Protein AF-A0A940EYU0-F1 (afdb_monomer_lite)

Structure (mmCIF, N/CA/C/O backbone):
data_AF-A0A940EYU0-F1
#
_entry.id   AF-A0A940EYU0-F1
#
loop_
_atom_site.group_PDB
_atom_site.id
_atom_site.type_symbol
_atom_site.label_atom_id
_atom_site.label_alt_id
_atom_site.label_comp_id
_atom_site.label_asym_id
_atom_site.label_entity_id
_atom_site.label_seq_id
_atom_site.pdbx_PDB_ins_code
_atom_site.Cartn_x
_atom_site.Cartn_y
_atom_site.Cartn_z
_atom_site.occupancy
_atom_site.B_iso_or_equiv
_atom_site.auth_seq_id
_atom_site.auth_comp_id
_atom_site.auth_asym_id
_atom_site.auth_atom_id
_atom_site.pdbx_PDB_model_num
ATOM 1 N N . MET A 1 1 ? 25.881 -36.191 -59.762 1.00 62.03 1 MET A N 1
ATOM 2 C CA . MET A 1 1 ? 26.331 -35.025 -58.973 1.00 62.03 1 MET A CA 1
ATOM 3 C C . MET A 1 1 ? 27.299 -35.528 -57.926 1.00 62.03 1 MET A C 1
ATOM 5 O O . MET A 1 1 ? 27.011 -36.555 -57.326 1.00 62.03 1 MET A O 1
ATOM 9 N N . ASP A 1 2 ? 28.445 -34.868 -57.777 1.00 82.88 2 ASP A N 1
ATOM 10 C CA . ASP A 1 2 ? 29.462 -35.251 -56.795 1.00 82.88 2 ASP A CA 1
ATOM 11 C C . ASP A 1 2 ? 28.900 -35.062 -55.371 1.00 82.88 2 ASP A C 1
ATOM 13 O O . ASP A 1 2 ? 28.410 -33.966 -55.067 1.00 82.88 2 ASP A O 1
ATOM 17 N N . PRO A 1 3 ? 28.926 -36.091 -54.502 1.00 82.75 3 PRO A N 1
ATOM 18 C CA . PRO A 1 3 ? 28.442 -35.976 -53.127 1.00 82.75 3 PRO A CA 1
ATOM 19 C C . PRO A 1 3 ? 29.124 -34.840 -52.349 1.00 82.75 3 PRO A C 1
ATOM 21 O O . PRO A 1 3 ? 28.489 -34.241 -51.478 1.00 82.75 3 PRO A O 1
ATOM 24 N N . ALA A 1 4 ? 30.367 -34.481 -52.692 1.00 79.56 4 ALA A N 1
ATOM 25 C CA . ALA A 1 4 ? 31.068 -33.351 -52.087 1.00 79.56 4 ALA A CA 1
ATOM 26 C C . ALA A 1 4 ? 30.404 -32.005 -52.427 1.00 79.56 4 ALA A C 1
ATOM 28 O O . ALA A 1 4 ? 30.273 -31.135 -51.564 1.00 79.56 4 ALA A O 1
ATOM 29 N N . ILE A 1 5 ? 29.915 -31.850 -53.661 1.00 81.44 5 ILE A N 1
ATOM 30 C CA . ILE A 1 5 ? 29.219 -30.639 -54.115 1.00 81.44 5 ILE A CA 1
ATOM 31 C C . ILE A 1 5 ? 27.849 -30.540 -53.435 1.00 81.44 5 ILE A C 1
ATOM 33 O O . ILE A 1 5 ? 27.469 -29.470 -52.962 1.00 81.44 5 ILE A O 1
ATOM 37 N N . THR A 1 6 ? 27.121 -31.653 -53.315 1.00 83.12 6 THR A N 1
ATOM 38 C CA . THR A 1 6 ? 25.824 -31.673 -52.623 1.00 83.12 6 THR A CA 1
ATOM 39 C C . THR A 1 6 ? 25.965 -31.315 -51.140 1.00 83.12 6 THR A C 1
ATOM 41 O O . THR A 1 6 ? 25.176 -30.522 -50.629 1.00 83.12 6 THR A O 1
ATOM 44 N N . LEU A 1 7 ? 26.995 -31.827 -50.457 1.00 85.50 7 LEU A N 1
ATOM 45 C CA . LEU A 1 7 ? 27.251 -31.515 -49.049 1.00 85.50 7 LEU A CA 1
ATOM 46 C C . LEU A 1 7 ? 27.612 -30.035 -48.845 1.00 85.50 7 LEU A C 1
ATOM 48 O O . LEU A 1 7 ? 27.107 -29.401 -47.917 1.00 85.50 7 LEU A O 1
ATOM 52 N N . LEU A 1 8 ? 28.418 -29.464 -49.747 1.00 84.31 8 LEU A N 1
ATOM 53 C CA . LEU A 1 8 ? 28.769 -28.044 -49.723 1.00 84.31 8 LEU A CA 1
ATOM 54 C C . LEU A 1 8 ? 27.520 -27.160 -49.830 1.00 84.31 8 LEU A C 1
ATOM 56 O O . LEU A 1 8 ? 27.352 -26.240 -49.033 1.00 84.31 8 LEU A O 1
ATOM 60 N N . PHE A 1 9 ? 26.616 -27.468 -50.766 1.00 84.31 9 PHE A N 1
ATOM 61 C CA . PHE A 1 9 ? 25.371 -26.717 -50.934 1.00 84.31 9 PHE A CA 1
ATOM 62 C C . PHE A 1 9 ? 24.469 -26.799 -49.699 1.00 84.31 9 PHE A C 1
ATOM 64 O O . PHE A 1 9 ? 23.929 -25.779 -49.281 1.00 84.31 9 PHE A O 1
ATOM 71 N N . VAL A 1 10 ? 24.342 -27.974 -49.073 1.00 86.19 10 VAL A N 1
ATOM 72 C CA . VAL A 1 10 ? 23.532 -28.139 -47.854 1.00 86.19 10 VAL A CA 1
ATOM 73 C C . VAL A 1 10 ? 24.096 -27.313 -46.695 1.00 86.19 10 VAL A C 1
ATOM 75 O O . VAL A 1 10 ? 23.340 -26.621 -46.013 1.00 86.19 10 VAL A O 1
ATOM 78 N N . VAL A 1 11 ? 25.416 -27.326 -46.493 1.00 84.88 11 VAL A N 1
ATOM 79 C CA . VAL A 1 11 ? 26.067 -26.535 -45.435 1.00 84.88 11 VAL A CA 1
ATOM 80 C C . VAL A 1 11 ? 25.927 -25.036 -45.708 1.00 84.88 11 VAL A C 1
ATOM 82 O O . VAL A 1 11 ? 25.568 -24.279 -44.803 1.00 84.88 11 VAL A O 1
ATOM 85 N N . LEU A 1 12 ? 26.126 -24.610 -46.959 1.00 85.31 12 LEU A N 1
ATOM 86 C CA . LEU A 1 12 ? 26.011 -23.208 -47.366 1.00 85.31 12 LEU A CA 1
ATOM 87 C C . LEU A 1 12 ? 24.588 -22.658 -47.172 1.00 85.31 12 LEU A C 1
ATOM 89 O O . LEU A 1 12 ? 24.429 -21.475 -46.886 1.00 85.31 12 LEU A O 1
ATOM 93 N N . LEU A 1 13 ? 23.562 -23.507 -47.291 1.00 84.12 13 LEU A N 1
ATOM 94 C CA . LEU A 1 13 ? 22.155 -23.134 -47.100 1.00 84.12 13 LEU A CA 1
ATOM 95 C C . LEU A 1 13 ? 21.715 -23.220 -45.627 1.00 84.12 13 LEU A C 1
ATOM 97 O O . LEU A 1 13 ? 20.888 -22.427 -45.176 1.00 84.12 13 LEU A O 1
ATOM 101 N N . ALA A 1 14 ? 22.299 -24.135 -44.849 1.00 81.00 14 ALA A N 1
ATOM 102 C CA . ALA A 1 14 ? 21.990 -24.305 -43.430 1.00 81.00 14 ALA A CA 1
ATOM 103 C C . ALA A 1 14 ? 22.539 -23.164 -42.557 1.00 81.00 14 ALA A C 1
ATOM 105 O O . ALA A 1 14 ? 21.856 -22.704 -41.640 1.00 81.00 14 ALA A O 1
ATOM 106 N N . ILE A 1 15 ? 23.747 -22.670 -42.848 1.00 83.31 15 ILE A N 1
ATOM 107 C CA . ILE A 1 15 ? 24.387 -21.579 -42.093 1.00 83.31 15 ILE A CA 1
ATOM 108 C C . ILE A 1 15 ? 23.519 -20.303 -42.036 1.00 83.31 15 ILE A C 1
ATOM 110 O O . ILE A 1 15 ? 23.237 -19.839 -40.926 1.00 83.31 15 ILE A O 1
ATOM 114 N N . PRO A 1 16 ? 23.035 -19.730 -43.158 1.00 78.31 16 PRO A N 1
ATOM 115 C CA . PRO A 1 16 ? 22.199 -18.534 -43.116 1.00 78.31 16 PRO A CA 1
ATOM 116 C C . PRO A 1 16 ? 20.856 -18.792 -42.425 1.00 78.31 16 PRO A C 1
ATOM 118 O O . PRO A 1 16 ? 20.394 -17.934 -41.676 1.00 78.31 16 PRO A O 1
ATOM 121 N N . ALA A 1 17 ? 20.263 -19.982 -42.577 1.00 78.56 17 ALA A N 1
ATOM 122 C CA . ALA A 1 17 ? 19.036 -20.340 -41.866 1.00 78.56 17 ALA A CA 1
ATOM 123 C C . ALA A 1 17 ? 19.239 -20.346 -40.338 1.00 78.56 17 ALA A C 1
ATOM 125 O O . ALA A 1 17 ? 18.422 -19.796 -39.597 1.00 78.56 17 ALA A O 1
ATOM 126 N N . VAL A 1 18 ? 20.361 -20.889 -39.855 1.00 81.00 18 VAL A N 1
ATOM 127 C CA . VAL A 1 18 ? 20.726 -20.868 -38.430 1.00 81.00 18 VAL A CA 1
ATOM 128 C C . VAL A 1 18 ? 20.970 -19.439 -37.939 1.00 81.00 18 VAL A C 1
ATOM 130 O O . VAL A 1 18 ? 20.474 -19.078 -36.870 1.00 81.00 18 VAL A O 1
ATOM 133 N N . ILE A 1 19 ? 21.663 -18.601 -38.716 1.00 79.56 19 ILE A N 1
ATOM 134 C CA . ILE A 1 19 ? 21.897 -17.187 -38.376 1.00 79.56 19 ILE A CA 1
ATOM 135 C C . ILE A 1 19 ? 20.571 -16.423 -38.273 1.00 79.56 19 ILE A C 1
ATOM 137 O O . ILE A 1 19 ? 20.380 -15.681 -37.311 1.00 79.56 19 ILE A O 1
ATOM 141 N N . VAL A 1 20 ? 19.629 -16.638 -39.197 1.00 76.12 20 VAL A N 1
ATOM 142 C CA . VAL A 1 20 ? 18.298 -16.009 -39.160 1.00 76.12 20 VAL A CA 1
ATOM 143 C C . VAL A 1 20 ? 17.505 -16.475 -37.938 1.00 76.12 20 VAL A C 1
ATOM 145 O O . VAL A 1 20 ? 16.963 -15.646 -37.210 1.00 76.12 20 VAL A O 1
ATOM 148 N N . VAL A 1 21 ? 17.480 -17.776 -37.637 1.00 72.25 21 VAL A N 1
ATOM 149 C CA . VAL A 1 21 ? 16.770 -18.310 -36.459 1.00 72.25 21 VAL A CA 1
ATOM 150 C C . VAL A 1 21 ? 17.374 -17.785 -35.152 1.00 72.25 21 VAL A C 1
ATOM 152 O O . VAL A 1 21 ? 16.637 -17.404 -34.236 1.00 72.25 21 VAL A O 1
ATOM 155 N N . LEU A 1 22 ? 18.705 -17.727 -35.049 1.00 67.31 22 LEU A N 1
ATOM 156 C CA . LEU A 1 22 ? 19.401 -17.165 -33.889 1.00 67.31 22 LEU A CA 1
ATOM 157 C C . LEU A 1 22 ? 19.198 -15.648 -33.784 1.00 67.31 22 LEU A C 1
ATOM 159 O O . LEU A 1 22 ? 18.974 -15.147 -32.682 1.00 67.31 22 LEU A O 1
ATOM 163 N N . GLY A 1 23 ? 19.208 -14.935 -34.911 1.00 59.91 23 GLY A N 1
ATOM 164 C CA . GLY A 1 23 ? 18.934 -13.503 -35.009 1.00 59.91 23 GLY A CA 1
ATOM 165 C C . GLY A 1 23 ? 17.524 -13.160 -34.541 1.00 59.91 23 GLY A C 1
ATOM 166 O O . GLY A 1 23 ? 17.370 -12.378 -33.610 1.00 59.91 23 GLY A O 1
ATOM 167 N N . VAL A 1 24 ? 16.500 -13.841 -35.063 1.00 59.34 24 VAL A N 1
ATOM 168 C CA . VAL A 1 24 ? 15.092 -13.659 -34.662 1.00 59.34 24 VAL A CA 1
ATOM 169 C C . VAL A 1 24 ? 14.874 -14.020 -33.188 1.00 59.34 24 VAL A C 1
ATOM 171 O O . VAL A 1 24 ? 14.141 -13.329 -32.475 1.00 59.34 24 VAL A O 1
ATOM 174 N N . ARG A 1 25 ? 15.540 -15.065 -32.676 1.00 54.59 25 ARG A N 1
ATOM 175 C CA . ARG A 1 25 ? 15.517 -15.389 -31.237 1.00 54.59 25 ARG A CA 1
ATOM 176 C C . ARG A 1 25 ? 16.186 -14.308 -30.384 1.00 54.59 25 ARG A C 1
ATOM 178 O O . ARG A 1 25 ? 15.739 -14.077 -29.260 1.00 54.59 25 ARG A O 1
ATOM 185 N N . ARG A 1 26 ? 17.237 -13.655 -30.884 1.00 47.28 26 ARG A N 1
ATOM 186 C CA . ARG A 1 26 ? 17.950 -12.572 -30.189 1.00 47.28 26 ARG A CA 1
ATOM 187 C C . ARG A 1 26 ? 17.174 -11.253 -30.240 1.00 47.28 26 ARG A C 1
ATOM 189 O O . ARG A 1 26 ? 17.119 -10.571 -29.222 1.00 47.28 26 ARG A O 1
ATOM 196 N N . GLU A 1 27 ? 16.501 -10.960 -31.349 1.00 45.81 27 GLU A N 1
ATOM 197 C CA . GLU A 1 27 ? 15.598 -9.813 -31.537 1.00 45.81 27 GLU A CA 1
ATOM 198 C C . GLU A 1 27 ? 14.395 -9.899 -30.585 1.00 45.81 27 GLU A C 1
ATOM 200 O O . GLU A 1 27 ? 14.120 -8.971 -29.824 1.00 45.81 27 GLU A O 1
ATOM 205 N N . ARG A 1 28 ? 13.757 -11.079 -30.494 1.00 50.44 28 ARG A N 1
ATOM 206 C CA . ARG A 1 28 ? 12.691 -11.345 -29.507 1.00 50.44 28 ARG A CA 1
ATOM 207 C C . ARG A 1 28 ? 13.162 -11.205 -28.056 1.00 50.44 28 ARG A C 1
ATOM 209 O O . ARG A 1 28 ? 12.350 -10.929 -27.181 1.00 50.44 28 ARG A O 1
ATOM 216 N N . ARG A 1 29 ? 14.460 -11.386 -27.778 1.00 50.78 29 ARG A N 1
ATOM 217 C CA . ARG A 1 29 ? 15.057 -11.121 -26.454 1.00 50.78 29 ARG A CA 1
ATOM 218 C C . ARG A 1 29 ? 15.442 -9.651 -26.244 1.00 50.78 29 ARG A C 1
ATOM 220 O O . ARG A 1 29 ? 15.685 -9.285 -25.099 1.00 50.78 29 ARG A O 1
ATOM 227 N N . ARG A 1 30 ? 15.528 -8.834 -27.301 1.00 44.72 30 ARG A N 1
ATOM 228 C CA . ARG A 1 30 ? 15.937 -7.418 -27.255 1.00 44.72 30 ARG A CA 1
ATOM 229 C C . ARG A 1 30 ? 14.771 -6.434 -27.167 1.00 44.72 30 ARG A C 1
ATOM 231 O O . ARG A 1 30 ? 14.983 -5.336 -26.669 1.00 44.72 30 ARG A O 1
ATOM 238 N N . SER A 1 31 ? 13.546 -6.832 -27.516 1.00 46.84 31 SER A N 1
ATOM 239 C CA . SER A 1 31 ? 12.322 -6.075 -27.190 1.00 46.84 31 SER A CA 1
ATOM 240 C C . SER A 1 31 ? 11.957 -6.219 -25.697 1.00 46.84 31 SER A C 1
ATOM 242 O O . SER A 1 31 ? 10.913 -6.739 -25.321 1.00 46.84 31 SER A O 1
ATOM 244 N N . ARG A 1 32 ? 12.890 -5.830 -24.820 1.00 55.88 32 ARG A N 1
ATOM 245 C CA . ARG A 1 32 ? 12.750 -5.776 -23.353 1.00 55.88 32 ARG A CA 1
ATOM 246 C C . ARG A 1 32 ? 12.768 -4.327 -22.868 1.00 55.88 32 ARG A C 1
ATOM 248 O O . ARG A 1 32 ? 13.302 -4.041 -21.800 1.00 55.88 32 ARG A O 1
ATOM 255 N N . ALA A 1 33 ? 12.252 -3.400 -23.670 1.00 60.97 33 ALA A N 1
ATOM 256 C CA . ALA A 1 33 ? 11.921 -2.098 -23.117 1.00 60.97 33 ALA A CA 1
ATOM 257 C C . ALA A 1 33 ? 10.852 -2.327 -22.031 1.00 60.97 33 ALA A C 1
ATOM 259 O O . ALA A 1 33 ? 9.925 -3.113 -22.273 1.00 60.97 33 ALA A O 1
ATOM 260 N N . PRO A 1 34 ? 10.998 -1.729 -20.836 1.00 68.25 34 PRO A N 1
ATOM 261 C CA . PRO A 1 34 ? 9.942 -1.735 -19.837 1.00 68.25 34 PRO A CA 1
ATOM 262 C C . PRO A 1 34 ? 8.644 -1.262 -20.488 1.00 68.25 34 PRO A C 1
ATOM 264 O O . PRO A 1 34 ? 8.601 -0.187 -21.078 1.00 68.25 34 PRO A O 1
ATOM 267 N N . GLY A 1 35 ? 7.601 -2.084 -20.428 1.00 75.50 35 GLY A N 1
ATOM 268 C CA . GLY A 1 35 ? 6.275 -1.732 -20.933 1.00 75.50 35 GLY A CA 1
ATOM 269 C C . GLY A 1 35 ? 5.461 -0.926 -19.924 1.00 75.50 35 GLY A C 1
ATOM 270 O O . GLY A 1 35 ? 4.240 -0.884 -20.048 1.00 75.50 35 GLY A O 1
ATOM 271 N N . TRP A 1 36 ? 6.114 -0.376 -18.895 1.00 82.06 36 TRP A N 1
ATOM 272 C CA . TRP A 1 36 ? 5.475 0.374 -17.827 1.00 82.06 36 TRP A CA 1
ATOM 273 C C . TRP A 1 36 ? 6.073 1.767 -17.672 1.00 82.06 36 TRP A C 1
ATOM 275 O O . TRP A 1 36 ? 7.280 1.964 -17.809 1.00 82.06 36 TRP A O 1
ATOM 285 N N . GLU A 1 37 ? 5.208 2.711 -17.324 1.00 85.94 37 GLU A N 1
ATOM 286 C CA . GLU A 1 37 ? 5.584 4.070 -16.944 1.00 85.94 37 GLU A CA 1
ATOM 287 C C . GLU A 1 37 ? 5.410 4.259 -15.437 1.00 85.94 37 GLU A C 1
ATOM 289 O O . GLU A 1 37 ? 4.542 3.638 -14.809 1.00 85.94 37 GLU A O 1
ATOM 294 N N . LEU A 1 38 ? 6.271 5.093 -14.856 1.00 88.69 38 LEU A N 1
ATOM 295 C CA . LEU A 1 38 ? 6.237 5.450 -13.444 1.00 88.69 38 LEU A CA 1
ATOM 296 C C . LEU A 1 38 ? 5.876 6.919 -13.302 1.00 88.69 38 LEU A C 1
ATOM 298 O O . LEU A 1 38 ? 6.483 7.777 -13.943 1.00 88.69 38 LEU A O 1
ATOM 302 N N . ARG A 1 39 ? 4.970 7.199 -12.371 1.00 89.44 39 ARG A N 1
ATOM 303 C CA . ARG A 1 39 ? 4.732 8.546 -11.865 1.00 89.44 39 ARG A CA 1
ATOM 304 C C . ARG A 1 39 ? 5.095 8.630 -10.396 1.00 89.44 39 ARG A C 1
ATOM 306 O O . ARG A 1 39 ? 4.819 7.711 -9.622 1.00 89.44 39 ARG A O 1
ATOM 313 N N . THR A 1 40 ? 5.649 9.765 -9.996 1.00 88.62 40 THR A N 1
ATOM 314 C CA . THR A 1 40 ? 5.730 10.107 -8.579 1.00 88.62 40 THR A CA 1
ATOM 315 C C . THR A 1 40 ? 4.355 10.561 -8.098 1.00 88.62 40 THR A C 1
ATOM 317 O O . THR A 1 40 ? 3.729 11.433 -8.703 1.00 88.62 40 THR A O 1
ATOM 320 N N . GLY A 1 41 ? 3.890 9.980 -7.000 1.00 88.25 41 GLY A N 1
ATOM 321 C CA . GLY A 1 41 ? 2.745 10.455 -6.239 1.00 88.25 41 GLY A CA 1
ATOM 322 C C . GLY A 1 41 ? 3.103 10.714 -4.781 1.00 88.25 41 GLY A C 1
ATOM 323 O O . GLY A 1 41 ? 4.236 10.501 -4.345 1.00 88.25 41 GLY A O 1
ATOM 324 N N . THR A 1 42 ? 2.089 11.131 -4.030 1.00 88.88 42 THR A N 1
ATOM 325 C CA . THR A 1 42 ? 2.141 11.229 -2.573 1.00 88.88 42 THR A CA 1
ATOM 326 C C . THR A 1 42 ? 1.051 10.340 -1.997 1.00 88.88 42 THR A C 1
ATOM 328 O O . THR A 1 42 ? -0.107 10.449 -2.400 1.00 88.88 42 THR A O 1
ATOM 331 N N . VAL A 1 43 ? 1.401 9.482 -1.047 1.00 88.44 43 VAL A N 1
ATOM 332 C CA . VAL A 1 43 ? 0.454 8.669 -0.270 1.00 88.44 43 VAL A CA 1
ATOM 333 C C . VAL A 1 43 ? 0.736 8.962 1.189 1.00 88.44 43 VAL A C 1
ATOM 335 O O . VAL A 1 43 ? 1.881 8.866 1.580 1.00 88.44 43 VAL A O 1
ATOM 338 N N . LEU A 1 44 ? -0.252 9.362 1.992 1.00 87.88 44 LEU A N 1
ATOM 339 C CA . LEU A 1 44 ? -0.052 9.658 3.426 1.00 87.88 44 LEU A CA 1
ATOM 340 C C . LEU A 1 44 ? 1.121 10.623 3.726 1.00 87.88 44 LEU A C 1
ATOM 342 O O . LEU A 1 44 ? 1.807 10.486 4.728 1.00 87.88 44 LEU A O 1
ATOM 346 N N . GLY A 1 45 ? 1.372 11.594 2.841 1.00 85.62 45 GLY A N 1
ATOM 347 C CA . GLY A 1 45 ? 2.452 12.580 3.005 1.00 85.62 45 GLY A CA 1
ATOM 348 C C . GLY A 1 45 ? 3.858 12.102 2.612 1.00 85.62 45 GLY A C 1
ATOM 349 O O . GLY A 1 45 ? 4.774 12.917 2.587 1.00 85.62 45 GLY A O 1
ATOM 350 N N . GLN A 1 46 ? 4.032 10.832 2.240 1.00 90.06 46 GLN A N 1
ATOM 351 C CA . GLN A 1 46 ? 5.304 10.267 1.770 1.00 90.06 46 GLN A CA 1
ATOM 352 C C . GLN A 1 46 ? 5.339 10.166 0.236 1.00 90.06 46 GLN A C 1
ATOM 354 O O . GLN A 1 46 ? 4.293 9.970 -0.401 1.00 90.06 46 GLN A O 1
ATOM 359 N N . PRO A 1 47 ? 6.529 10.281 -0.380 1.00 92.19 47 PRO A N 1
ATOM 360 C CA . PRO A 1 47 ? 6.686 10.059 -1.807 1.00 92.19 47 PRO A CA 1
ATOM 361 C C . PRO A 1 47 ? 6.513 8.568 -2.119 1.00 92.19 47 PRO A C 1
ATOM 363 O O . PRO A 1 47 ? 6.975 7.700 -1.381 1.00 92.19 47 PRO A O 1
ATOM 366 N N . VAL A 1 48 ? 5.867 8.262 -3.239 1.00 93.25 48 VAL A N 1
ATOM 367 C CA . VAL A 1 48 ? 5.695 6.891 -3.740 1.00 93.25 48 VAL A CA 1
ATOM 368 C C . VAL A 1 48 ? 5.855 6.894 -5.257 1.00 93.25 48 VAL A C 1
ATOM 370 O O . VAL A 1 48 ? 5.388 7.820 -5.926 1.00 93.25 48 VAL A O 1
ATOM 373 N N . LEU A 1 49 ? 6.493 5.869 -5.825 1.00 93.62 49 LEU A N 1
ATOM 374 C CA . LEU A 1 49 ? 6.428 5.649 -7.274 1.00 93.62 49 LEU A CA 1
ATOM 375 C C . LEU A 1 49 ? 5.282 4.693 -7.580 1.00 93.62 49 LEU A C 1
ATOM 377 O O . LEU A 1 49 ? 5.200 3.597 -7.026 1.00 93.62 49 LEU A O 1
ATOM 381 N N . LEU A 1 50 ? 4.395 5.117 -8.470 1.00 91.56 50 LEU A N 1
ATOM 382 C CA . LEU A 1 50 ? 3.237 4.350 -8.897 1.00 91.56 50 LEU A CA 1
ATOM 383 C C . LEU A 1 50 ? 3.400 3.984 -10.363 1.00 91.56 50 LEU A C 1
ATOM 385 O O . LEU A 1 50 ? 3.761 4.828 -11.180 1.00 91.56 50 LEU A O 1
ATOM 389 N N . THR A 1 51 ? 3.073 2.746 -10.709 1.00 90.75 51 THR A N 1
ATOM 390 C CA . THR A 1 51 ? 2.939 2.377 -12.117 1.00 90.75 51 THR A CA 1
ATOM 391 C C . THR A 1 51 ? 1.640 2.934 -12.687 1.00 90.75 51 THR A C 1
ATOM 393 O O . THR A 1 51 ? 0.567 2.688 -12.120 1.00 90.75 51 THR A O 1
ATOM 396 N N . ASP A 1 52 ? 1.727 3.614 -13.827 1.00 79.69 52 ASP A N 1
ATOM 397 C CA . ASP A 1 52 ? 0.549 4.052 -14.591 1.00 79.69 52 ASP A CA 1
ATOM 398 C C . ASP A 1 52 ? -0.031 2.929 -15.450 1.00 79.69 52 ASP A C 1
ATOM 400 O O . ASP A 1 52 ? -1.233 2.870 -15.715 1.00 79.69 52 ASP A O 1
ATOM 404 N N . SER A 1 53 ? 0.815 1.977 -15.833 1.00 72.75 53 SER A N 1
ATOM 405 C CA . SER A 1 53 ? 0.404 0.815 -16.606 1.00 72.75 53 SER A CA 1
ATOM 406 C C . SER A 1 53 ? -0.327 -0.212 -15.744 1.00 72.75 53 SER A C 1
ATOM 408 O O . SER A 1 53 ? -0.007 -0.440 -14.576 1.00 72.75 53 SER A O 1
ATOM 410 N N . SER A 1 54 ? -1.314 -0.855 -16.362 1.00 75.44 54 SER A N 1
ATOM 411 C CA . SER A 1 54 ? -2.062 -1.965 -15.782 1.00 75.44 54 SER A CA 1
ATOM 412 C C . SER A 1 54 ? -1.353 -3.289 -16.060 1.00 75.44 54 SER A C 1
ATOM 414 O O . SER A 1 54 ? -1.105 -3.634 -17.214 1.00 75.44 54 SER A O 1
ATOM 416 N N . PHE A 1 55 ? -1.056 -4.044 -15.007 1.00 76.31 55 PHE A N 1
ATOM 417 C CA . PHE A 1 55 ? -0.488 -5.387 -15.086 1.00 76.31 55 PHE A CA 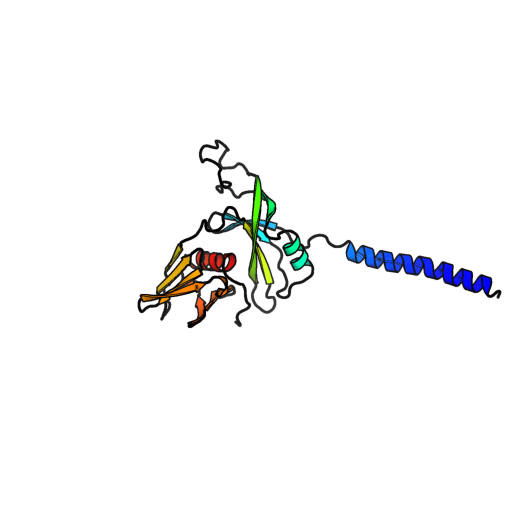1
ATOM 418 C C . PHE A 1 55 ? -1.603 -6.430 -15.027 1.00 76.31 55 PHE A C 1
ATOM 420 O O . PHE A 1 55 ? -2.613 -6.239 -14.348 1.00 76.31 55 PHE A O 1
ATOM 427 N N . ALA A 1 56 ? -1.422 -7.557 -15.713 1.00 71.06 56 ALA A N 1
ATOM 428 C CA . ALA A 1 56 ? -2.346 -8.677 -15.583 1.00 71.06 56 ALA A CA 1
ATOM 429 C C . ALA A 1 56 ? -2.309 -9.242 -14.151 1.00 71.06 56 ALA A C 1
ATOM 431 O O . ALA A 1 56 ? -1.261 -9.264 -13.510 1.00 71.06 56 ALA A O 1
ATOM 432 N N . ALA A 1 57 ? -3.430 -9.785 -13.668 1.00 66.00 57 ALA A N 1
ATOM 433 C CA . ALA A 1 57 ? -3.494 -10.401 -12.338 1.00 66.00 57 ALA A CA 1
ATOM 434 C C . ALA A 1 57 ? -2.487 -11.555 -12.131 1.00 66.00 57 ALA A C 1
ATOM 436 O O . ALA A 1 57 ? -2.061 -11.823 -11.006 1.00 66.00 57 ALA A O 1
ATOM 437 N N . ARG A 1 58 ? -2.105 -12.259 -13.208 1.00 72.06 58 ARG A N 1
ATOM 438 C CA . ARG A 1 58 ? -1.063 -13.296 -13.171 1.00 72.06 58 ARG A CA 1
ATOM 439 C C . ARG A 1 58 ? 0.300 -12.674 -13.497 1.00 72.06 58 ARG A C 1
ATOM 441 O O . ARG A 1 58 ? 0.425 -12.122 -14.590 1.00 72.06 58 ARG A O 1
ATOM 448 N N . PRO A 1 59 ? 1.318 -12.830 -12.626 1.00 74.38 59 PRO A N 1
ATOM 449 C CA . PRO A 1 59 ? 2.634 -12.240 -12.849 1.00 74.38 59 PRO A CA 1
ATOM 450 C C . PRO A 1 59 ? 3.250 -12.679 -14.180 1.00 74.38 59 PRO A C 1
ATOM 452 O O . PRO A 1 59 ? 3.415 -13.875 -14.439 1.00 74.38 59 PRO A O 1
ATOM 455 N N . GLY A 1 60 ? 3.600 -11.705 -15.015 1.00 82.94 60 GLY A N 1
ATOM 456 C CA . GLY A 1 60 ? 4.235 -11.912 -16.308 1.00 82.94 60 GLY A CA 1
ATOM 457 C C . GLY A 1 60 ? 5.745 -11.667 -16.296 1.00 82.94 60 GLY A C 1
ATOM 458 O O . GLY A 1 60 ? 6.417 -11.638 -15.264 1.00 82.94 60 GLY A O 1
ATOM 459 N N . ALA A 1 61 ? 6.317 -11.500 -17.490 1.00 83.00 61 ALA A N 1
ATOM 460 C CA . ALA A 1 61 ? 7.709 -11.069 -17.632 1.00 83.00 61 ALA A CA 1
ATOM 461 C C . ALA A 1 61 ? 7.915 -9.619 -17.156 1.00 83.00 61 ALA A C 1
ATOM 463 O O . ALA A 1 61 ? 8.926 -9.338 -16.524 1.00 83.00 61 ALA A O 1
ATOM 464 N N . GLN A 1 62 ? 6.942 -8.737 -17.412 1.00 84.38 62 GLN A N 1
ATOM 465 C CA . GLN A 1 62 ? 6.999 -7.324 -17.024 1.00 84.38 62 GLN A CA 1
ATOM 466 C C . GLN A 1 62 ? 6.993 -7.162 -15.495 1.00 84.38 62 GLN A C 1
ATOM 468 O O . GLN A 1 62 ? 7.837 -6.454 -14.960 1.00 84.38 62 GLN A O 1
ATOM 473 N N . ASP A 1 63 ? 6.139 -7.907 -14.780 1.00 87.50 63 ASP A N 1
ATOM 474 C CA . ASP A 1 63 ? 6.130 -7.938 -13.310 1.00 87.50 63 ASP A CA 1
ATOM 475 C C . ASP A 1 63 ? 7.489 -8.322 -12.728 1.00 87.50 63 ASP A C 1
ATOM 477 O O . ASP A 1 63 ? 7.965 -7.697 -11.786 1.00 87.50 63 ASP A O 1
ATOM 481 N N . ARG A 1 64 ? 8.129 -9.354 -13.292 1.00 88.38 64 ARG A N 1
ATOM 482 C CA . ARG A 1 64 ? 9.446 -9.805 -12.828 1.00 88.38 64 ARG A CA 1
ATOM 483 C C . ARG A 1 64 ? 10.511 -8.747 -13.054 1.00 88.38 64 ARG A C 1
ATOM 485 O O . ARG A 1 64 ? 11.275 -8.485 -12.139 1.00 88.38 64 ARG A O 1
ATOM 492 N N . MET A 1 65 ? 10.529 -8.118 -14.226 1.00 89.38 65 MET A N 1
ATOM 493 C CA . MET A 1 65 ? 11.494 -7.058 -14.504 1.00 89.38 65 MET A CA 1
ATOM 494 C C . MET A 1 65 ? 11.303 -5.856 -13.564 1.00 89.38 65 MET A C 1
ATOM 496 O O . MET A 1 65 ? 12.291 -5.327 -13.067 1.00 89.38 65 MET A O 1
ATOM 500 N N . LEU A 1 66 ? 10.057 -5.464 -13.263 1.00 91.19 66 LEU A N 1
ATOM 501 C CA . LEU A 1 66 ? 9.774 -4.400 -12.295 1.00 91.19 66 LEU A CA 1
ATOM 502 C C . LEU A 1 66 ? 10.255 -4.778 -10.890 1.00 91.19 66 LEU A C 1
ATOM 504 O O . LEU A 1 66 ? 10.938 -3.993 -10.240 1.00 91.19 66 LEU A O 1
ATOM 508 N N . LEU A 1 67 ? 9.936 -5.988 -10.427 1.00 92.19 67 LEU A N 1
ATOM 509 C CA . LEU A 1 67 ? 10.345 -6.465 -9.103 1.00 92.19 67 LEU A CA 1
ATOM 510 C C . LEU A 1 67 ? 11.865 -6.654 -8.984 1.00 92.19 67 LEU A C 1
ATOM 512 O O . LEU A 1 67 ? 12.417 -6.452 -7.907 1.00 92.19 67 LEU A O 1
ATOM 516 N N . GLU A 1 68 ? 12.547 -7.020 -10.070 1.00 91.81 68 GLU A N 1
ATOM 517 C CA . GLU A 1 68 ? 14.010 -7.084 -10.129 1.00 91.81 68 GLU A CA 1
ATOM 518 C C . GLU A 1 68 ? 14.634 -5.682 -10.083 1.00 91.81 68 GLU A C 1
ATOM 520 O O . GLU A 1 68 ? 15.606 -5.475 -9.356 1.00 91.81 68 GLU A O 1
ATOM 525 N N . GLN A 1 69 ? 14.064 -4.719 -10.818 1.00 92.00 69 GLN A N 1
ATOM 526 C CA . GLN A 1 69 ? 14.540 -3.335 -10.860 1.00 92.00 69 GLN A CA 1
ATOM 527 C C . GLN A 1 69 ? 14.333 -2.602 -9.529 1.00 92.00 69 GLN A C 1
ATOM 529 O O . GLN A 1 69 ? 15.208 -1.852 -9.112 1.00 92.00 69 GLN A O 1
ATOM 534 N N . PHE A 1 70 ? 13.200 -2.821 -8.859 1.00 94.44 70 PHE A N 1
ATOM 535 C CA . PHE A 1 70 ? 12.835 -2.162 -7.602 1.00 94.44 70 PHE A CA 1
ATOM 536 C C . PHE A 1 70 ? 12.868 -3.132 -6.420 1.00 94.44 70 PHE A C 1
ATOM 538 O O . PHE A 1 70 ? 12.027 -3.076 -5.529 1.00 94.44 70 PHE A O 1
ATOM 545 N N . ARG A 1 71 ? 13.825 -4.061 -6.391 1.00 95.00 71 ARG A N 1
ATOM 546 C CA . ARG A 1 71 ? 13.987 -4.940 -5.225 1.00 95.00 71 ARG A CA 1
ATOM 547 C C . ARG A 1 71 ? 14.277 -4.106 -3.962 1.00 95.00 71 ARG A C 1
ATOM 549 O O . ARG A 1 71 ? 15.003 -3.109 -4.070 1.00 95.00 71 ARG A O 1
ATOM 556 N N . PRO A 1 72 ? 13.778 -4.511 -2.779 1.00 96.00 72 PRO A N 1
ATOM 557 C CA . PRO A 1 72 ? 14.132 -3.857 -1.524 1.00 96.00 72 PRO A CA 1
ATOM 558 C C . PRO A 1 72 ? 15.650 -3.696 -1.360 1.00 96.00 72 PRO A C 1
ATOM 560 O O . PRO A 1 72 ? 16.413 -4.602 -1.705 1.00 96.00 72 PRO A O 1
ATOM 563 N N . GLY A 1 73 ? 16.080 -2.530 -0.878 1.00 94.88 73 GLY A N 1
ATOM 564 C CA . GLY A 1 73 ? 17.486 -2.132 -0.773 1.00 94.88 73 GLY A CA 1
ATOM 565 C C . GLY A 1 73 ? 18.079 -1.492 -2.035 1.00 94.88 73 GLY A C 1
ATOM 566 O O . GLY A 1 73 ? 19.254 -1.142 -2.036 1.00 94.88 73 GLY A O 1
ATOM 567 N N . THR A 1 74 ? 17.311 -1.341 -3.119 1.00 95.06 74 THR A N 1
ATOM 568 C CA . THR A 1 74 ? 17.784 -0.634 -4.323 1.00 95.06 74 THR A CA 1
ATOM 569 C C . THR A 1 74 ? 17.661 0.871 -4.142 1.00 95.06 74 THR A C 1
ATOM 571 O O . THR A 1 74 ? 16.587 1.353 -3.799 1.00 95.06 74 THR A O 1
ATOM 574 N N . GLU A 1 75 ? 18.727 1.615 -4.424 1.00 94.81 75 GLU A N 1
ATOM 575 C CA . GLU A 1 75 ? 18.678 3.076 -4.473 1.00 94.81 75 GLU A CA 1
ATOM 576 C C . GLU A 1 75 ? 18.117 3.560 -5.810 1.00 94.81 75 GLU A C 1
ATOM 578 O O . GLU A 1 75 ? 18.529 3.107 -6.882 1.00 94.81 75 GLU A O 1
ATOM 583 N N . VAL A 1 76 ? 17.189 4.510 -5.747 1.00 91.56 76 VAL A N 1
ATOM 584 C CA . VAL A 1 76 ? 16.580 5.137 -6.918 1.00 91.56 76 VAL A CA 1
ATOM 585 C C . VAL A 1 76 ? 16.508 6.645 -6.735 1.00 91.56 76 VAL A C 1
ATOM 587 O O . VAL A 1 76 ? 16.300 7.149 -5.633 1.00 91.56 76 VAL A O 1
ATOM 590 N N . GLU A 1 77 ? 16.692 7.380 -7.827 1.00 89.19 77 GLU A N 1
ATOM 591 C CA . GLU A 1 77 ? 16.491 8.825 -7.832 1.00 89.19 77 GLU A CA 1
ATOM 592 C C . GLU A 1 77 ? 15.007 9.133 -8.043 1.00 89.19 77 GLU A C 1
ATOM 594 O O . GLU A 1 77 ? 14.391 8.680 -9.010 1.00 89.19 77 GLU A O 1
ATOM 599 N N . VAL A 1 78 ? 14.429 9.890 -7.116 1.00 87.56 78 VAL A N 1
ATOM 600 C CA . VAL A 1 78 ? 13.002 10.196 -7.066 1.00 87.56 78 VAL A CA 1
ATOM 601 C C . VAL A 1 78 ? 12.823 11.698 -7.100 1.00 87.56 78 VAL A C 1
ATOM 603 O O . VAL A 1 78 ? 13.396 12.429 -6.294 1.00 87.56 78 VAL A O 1
ATOM 606 N N . LEU A 1 79 ? 11.981 12.157 -8.019 1.00 85.94 79 LEU A N 1
ATOM 607 C CA . LEU A 1 79 ? 11.469 13.517 -7.994 1.00 85.94 79 LEU A CA 1
ATOM 608 C C . LEU A 1 79 ? 10.477 13.641 -6.838 1.00 85.94 79 LEU A C 1
ATOM 610 O O . LEU A 1 79 ? 9.423 13.014 -6.894 1.00 85.94 79 LEU A O 1
ATOM 614 N N . LEU A 1 80 ? 10.794 14.427 -5.816 1.00 83.00 80 LEU A N 1
ATOM 615 C CA . LEU A 1 80 ? 9.925 14.626 -4.665 1.00 83.00 80 LEU A CA 1
ATOM 616 C C . LEU A 1 80 ? 8.725 15.515 -5.032 1.00 83.00 80 LEU A C 1
ATOM 618 O O . LEU A 1 80 ? 8.897 16.549 -5.691 1.00 83.00 80 LEU A O 1
ATOM 622 N N . PRO A 1 81 ? 7.505 15.144 -4.603 1.00 79.56 81 PRO A N 1
ATOM 623 C CA . PRO A 1 81 ? 6.348 16.019 -4.705 1.00 79.56 81 PRO A CA 1
ATOM 624 C C . PRO A 1 81 ? 6.564 17.311 -3.914 1.00 79.56 81 PRO A C 1
ATOM 626 O O . PRO A 1 81 ? 7.249 17.338 -2.892 1.00 79.56 81 PRO A O 1
ATOM 629 N N . THR A 1 82 ? 5.935 18.390 -4.365 1.00 74.81 82 THR A N 1
ATOM 630 C CA . THR A 1 82 ? 5.967 19.672 -3.661 1.00 74.81 82 THR A CA 1
ATOM 631 C C . THR A 1 82 ? 5.505 19.520 -2.208 1.00 74.81 82 THR A C 1
ATOM 633 O O . THR A 1 82 ? 4.457 18.932 -1.949 1.00 74.81 82 THR A O 1
ATOM 636 N N . GLY A 1 83 ? 6.281 20.063 -1.266 1.00 71.12 83 GLY A N 1
ATOM 637 C CA . GLY A 1 83 ? 5.986 20.001 0.170 1.00 71.12 83 GLY A CA 1
ATOM 638 C C . GLY A 1 83 ? 6.454 18.723 0.875 1.00 71.12 83 GLY A C 1
ATOM 639 O O . GLY A 1 83 ? 6.343 18.645 2.094 1.00 71.12 83 GLY A O 1
ATOM 640 N N . VAL A 1 84 ? 7.008 17.750 0.146 1.00 73.94 84 VAL A N 1
ATOM 641 C CA . VAL A 1 84 ? 7.645 16.564 0.729 1.00 73.94 84 VAL A CA 1
ATOM 642 C C . VAL A 1 84 ? 9.136 16.838 0.884 1.00 73.94 84 VAL A C 1
ATOM 644 O O . VAL A 1 84 ? 9.843 17.044 -0.102 1.00 73.94 84 VAL A O 1
ATOM 647 N N . LEU A 1 85 ? 9.618 16.844 2.125 1.00 69.12 85 LEU A N 1
ATOM 648 C CA . LEU A 1 85 ? 11.043 16.972 2.410 1.00 69.12 85 LEU A CA 1
ATOM 649 C C . LEU A 1 85 ? 11.712 15.594 2.410 1.00 69.12 85 LEU A C 1
ATOM 651 O O . LEU A 1 85 ? 11.101 14.615 2.860 1.00 69.12 85 LEU A O 1
ATOM 655 N N . PRO A 1 86 ? 12.962 15.498 1.923 1.00 68.44 86 PRO A N 1
ATOM 656 C CA . PRO A 1 86 ? 13.740 14.295 2.117 1.00 68.44 86 PRO A CA 1
ATOM 657 C C . PRO A 1 86 ? 14.002 14.076 3.620 1.00 68.44 86 PRO A C 1
ATOM 659 O O . PRO A 1 86 ? 14.096 15.040 4.389 1.00 68.44 86 PRO A O 1
ATOM 662 N N . PRO A 1 87 ? 14.148 12.818 4.049 1.00 65.12 87 PRO A N 1
ATOM 663 C CA . PRO A 1 87 ? 14.491 12.487 5.426 1.00 65.12 87 PRO A CA 1
ATOM 664 C C . PRO A 1 87 ? 15.809 13.167 5.820 1.00 65.12 87 PRO A C 1
ATOM 666 O O . PRO A 1 87 ? 16.800 13.080 5.098 1.00 65.12 87 PRO A O 1
ATOM 669 N N . GLY A 1 88 ? 15.819 13.867 6.956 1.00 61.59 88 GLY A N 1
ATOM 670 C CA . GLY A 1 88 ? 17.000 14.587 7.447 1.00 61.59 88 GLY A CA 1
ATOM 671 C C . GLY A 1 88 ? 17.237 15.973 6.831 1.00 61.59 88 GLY A C 1
ATOM 672 O O . GLY A 1 88 ? 18.195 16.637 7.223 1.00 61.59 88 GLY A O 1
ATOM 673 N N . ALA A 1 89 ? 16.381 16.452 5.920 1.00 61.72 89 ALA A N 1
ATOM 674 C CA . ALA A 1 89 ? 16.404 17.859 5.528 1.00 61.72 89 ALA A CA 1
ATOM 675 C C . ALA A 1 89 ? 15.794 18.736 6.627 1.00 61.72 89 ALA A C 1
ATOM 677 O O . ALA A 1 89 ? 14.627 18.593 6.989 1.00 61.72 89 ALA A O 1
ATOM 678 N N . SER A 1 90 ? 16.589 19.675 7.135 1.00 53.75 90 SER A N 1
ATOM 679 C CA . SER A 1 90 ? 16.120 20.718 8.041 1.00 53.75 90 SER A CA 1
ATOM 680 C C . SER A 1 90 ? 15.126 21.638 7.328 1.00 53.75 90 SER A C 1
ATOM 682 O O . SER A 1 90 ? 15.347 22.050 6.186 1.00 53.75 90 SER A O 1
ATOM 684 N N . THR A 1 91 ? 14.076 22.049 8.038 1.00 54.41 91 THR A N 1
ATOM 685 C CA . THR A 1 91 ? 13.081 23.053 7.611 1.00 54.41 91 THR A CA 1
ATOM 686 C C . THR A 1 91 ? 13.683 24.435 7.310 1.00 54.41 91 THR A C 1
ATOM 688 O O . THR A 1 91 ? 12.987 25.316 6.822 1.00 54.41 91 THR A O 1
ATOM 691 N N . GLU A 1 92 ? 14.975 24.626 7.587 1.00 50.09 92 GLU A N 1
ATOM 692 C CA . GLU A 1 92 ? 15.756 25.837 7.307 1.00 50.09 92 GLU A CA 1
ATOM 693 C C . GLU A 1 92 ? 16.279 25.916 5.864 1.00 50.09 92 GLU A C 1
ATOM 695 O O . GLU A 1 92 ? 16.944 26.886 5.500 1.00 50.09 92 GLU A O 1
ATOM 700 N N . SER A 1 93 ? 16.004 24.917 5.017 1.00 49.81 93 SER A N 1
ATOM 701 C CA . SER A 1 93 ? 16.365 24.998 3.603 1.00 49.81 93 SER A CA 1
ATOM 702 C C . SER A 1 93 ? 15.531 26.077 2.904 1.00 49.81 93 SER A C 1
ATOM 704 O O . SER A 1 93 ? 14.367 25.869 2.573 1.00 49.81 93 SER A O 1
ATOM 706 N N . SER A 1 94 ? 16.156 27.226 2.634 1.00 50.09 94 SER A N 1
ATOM 707 C CA . SER A 1 94 ? 15.632 28.368 1.865 1.00 50.09 94 SER A CA 1
ATOM 708 C C . SER A 1 94 ? 15.360 28.065 0.382 1.00 50.09 94 SER A C 1
ATOM 710 O O . SER A 1 94 ? 15.342 28.978 -0.448 1.00 50.09 94 SER A O 1
ATOM 712 N N . ALA A 1 95 ? 15.200 26.794 0.009 1.00 54.56 95 ALA A N 1
ATOM 713 C CA . ALA A 1 95 ? 14.761 26.428 -1.324 1.00 54.56 95 ALA A CA 1
ATOM 714 C C . ALA A 1 95 ? 13.323 26.940 -1.519 1.00 54.56 95 ALA A C 1
ATOM 716 O O . ALA A 1 95 ? 12.485 26.778 -0.627 1.00 54.56 95 ALA A O 1
ATOM 717 N N . PRO A 1 96 ? 13.003 27.576 -2.659 1.00 53.78 96 PRO A N 1
ATOM 718 C CA . PRO A 1 96 ? 11.643 28.029 -2.909 1.00 53.78 96 PRO A CA 1
ATOM 719 C C . PRO A 1 96 ? 10.695 26.830 -2.815 1.00 53.78 96 PRO A C 1
ATOM 721 O O . PRO A 1 96 ? 11.011 25.757 -3.324 1.00 53.78 96 PRO A O 1
ATOM 724 N N . ALA A 1 97 ? 9.517 27.012 -2.209 1.00 55.38 97 ALA A N 1
ATOM 725 C CA . ALA A 1 97 ? 8.509 25.958 -2.030 1.00 55.38 97 ALA A CA 1
ATOM 726 C C . ALA A 1 97 ? 8.063 25.285 -3.349 1.00 55.38 97 ALA A C 1
ATOM 728 O O . ALA A 1 97 ? 7.364 24.282 -3.332 1.00 55.38 97 ALA A O 1
ATOM 729 N N . THR A 1 98 ? 8.465 25.826 -4.501 1.00 51.28 98 THR A N 1
ATOM 730 C CA . THR A 1 98 ? 8.228 25.315 -5.855 1.00 51.28 98 THR A CA 1
ATOM 731 C C . THR A 1 98 ? 9.416 24.562 -6.467 1.00 51.28 98 THR A C 1
ATOM 733 O O . THR A 1 98 ? 9.302 24.074 -7.593 1.00 51.28 98 THR A O 1
ATOM 736 N N . ALA A 1 99 ? 10.551 24.444 -5.770 1.00 56.06 99 ALA A N 1
ATOM 737 C CA . ALA A 1 99 ? 11.695 23.685 -6.252 1.00 56.06 99 ALA A CA 1
ATOM 738 C C . ALA A 1 99 ? 11.338 22.197 -6.335 1.00 56.06 99 ALA A C 1
ATOM 740 O O . ALA A 1 99 ? 10.997 21.548 -5.348 1.00 56.06 99 ALA A O 1
ATOM 741 N N . ARG A 1 100 ? 11.431 21.653 -7.547 1.00 61.53 100 ARG A N 1
ATOM 742 C CA . ARG A 1 100 ? 11.421 20.215 -7.790 1.00 61.53 100 ARG A CA 1
ATOM 743 C C . ARG A 1 100 ? 12.724 19.637 -7.249 1.00 61.53 100 ARG A C 1
ATOM 745 O O . ARG A 1 100 ? 13.769 19.791 -7.874 1.00 61.53 100 ARG A O 1
ATOM 752 N N . LEU A 1 101 ? 12.656 19.026 -6.074 1.00 75.50 101 LEU A N 1
ATOM 753 C CA . LEU A 1 101 ? 13.798 18.383 -5.437 1.00 75.50 101 LEU A CA 1
ATOM 754 C C . LEU A 1 101 ? 13.898 16.943 -5.936 1.00 75.50 101 LEU A C 1
ATOM 756 O O . LEU A 1 101 ? 12.895 16.233 -5.956 1.00 75.50 101 LEU A O 1
ATOM 760 N N . THR A 1 102 ? 15.088 16.504 -6.336 1.00 81.81 102 THR A N 1
ATOM 761 C CA . THR A 1 102 ? 15.373 15.075 -6.488 1.00 81.81 102 THR A CA 1
ATOM 762 C C . THR A 1 102 ? 16.070 14.563 -5.235 1.00 81.81 102 THR A C 1
ATOM 764 O O . THR A 1 102 ? 16.888 15.258 -4.632 1.00 81.81 102 THR A O 1
ATOM 767 N N . ALA A 1 103 ? 15.721 13.351 -4.817 1.00 85.00 103 ALA A N 1
ATOM 768 C CA . ALA A 1 103 ? 16.356 12.663 -3.704 1.00 85.00 103 ALA A CA 1
ATOM 769 C C . ALA A 1 103 ? 16.716 11.238 -4.117 1.00 85.00 103 ALA A C 1
ATOM 771 O O . ALA A 1 103 ? 15.988 10.601 -4.879 1.00 85.00 103 ALA A O 1
ATOM 772 N N . ARG A 1 104 ? 17.837 10.732 -3.602 1.00 90.06 104 ARG A N 1
ATOM 773 C CA . ARG A 1 104 ? 18.145 9.303 -3.669 1.00 90.06 104 ARG A CA 1
ATOM 774 C C . ARG A 1 104 ? 17.475 8.627 -2.487 1.00 90.06 104 ARG A C 1
ATOM 776 O O . ARG A 1 104 ? 17.754 8.999 -1.353 1.00 90.06 104 ARG A O 1
ATOM 783 N N . LEU A 1 105 ? 16.585 7.688 -2.779 1.00 92.31 105 LEU A N 1
ATOM 784 C CA . LEU A 1 105 ? 15.818 6.947 -1.787 1.00 92.31 105 LEU A CA 1
ATOM 785 C C . LEU A 1 105 ? 16.017 5.450 -1.984 1.00 92.31 105 LEU A C 1
ATOM 787 O O . LEU A 1 105 ? 16.200 4.969 -3.106 1.00 92.31 105 LEU A O 1
ATOM 791 N N . THR A 1 106 ? 15.937 4.713 -0.890 1.00 96.12 106 THR A N 1
ATOM 792 C CA . THR A 1 106 ? 16.093 3.267 -0.861 1.00 96.12 106 THR A CA 1
ATOM 793 C C . THR A 1 106 ? 14.725 2.621 -0.951 1.00 96.12 106 THR A C 1
ATOM 795 O O . THR A 1 106 ? 13.841 2.893 -0.142 1.00 96.12 106 THR A O 1
ATOM 798 N N . VAL A 1 107 ? 14.522 1.723 -1.911 1.00 97.00 107 VAL A N 1
ATOM 799 C CA . VAL A 1 107 ? 13.275 0.961 -1.990 1.00 97.00 107 VAL A CA 1
ATOM 800 C C . VAL A 1 107 ? 13.125 0.113 -0.726 1.00 97.00 107 VAL A C 1
ATOM 802 O O . VAL A 1 107 ? 13.949 -0.760 -0.461 1.00 97.00 107 VAL A O 1
ATOM 805 N N . GLY A 1 108 ? 12.065 0.352 0.042 1.00 96.00 108 GLY A N 1
ATOM 806 C CA . GLY A 1 108 ? 11.709 -0.443 1.217 1.00 96.00 108 GLY A CA 1
ATOM 807 C C . GLY A 1 108 ? 10.790 -1.602 0.847 1.00 96.00 108 GLY A C 1
ATOM 808 O O . GLY A 1 108 ? 11.034 -2.749 1.218 1.00 96.00 108 GLY A O 1
ATOM 809 N N . ALA A 1 109 ? 9.757 -1.325 0.049 1.00 95.38 109 ALA A N 1
ATOM 810 C CA . ALA A 1 109 ? 8.798 -2.336 -0.373 1.00 95.38 109 ALA A CA 1
ATOM 811 C C . ALA A 1 109 ? 8.195 -2.030 -1.745 1.00 95.38 109 ALA A C 1
ATOM 813 O O . ALA A 1 109 ? 7.964 -0.877 -2.102 1.00 95.38 109 ALA A O 1
ATOM 814 N N . VAL A 1 110 ? 7.850 -3.091 -2.474 1.00 95.75 110 VAL A N 1
ATOM 815 C CA . VAL A 1 110 ? 7.004 -3.006 -3.667 1.00 95.75 110 VAL A CA 1
ATOM 816 C C . VAL A 1 110 ? 5.705 -3.744 -3.382 1.00 95.75 110 VAL A C 1
ATOM 818 O O . VAL A 1 110 ? 5.714 -4.937 -3.071 1.00 95.75 110 VAL A O 1
ATOM 821 N N . LYS A 1 111 ? 4.581 -3.038 -3.474 1.00 94.88 111 LYS A N 1
ATOM 822 C CA . LYS A 1 111 ? 3.260 -3.554 -3.113 1.00 94.88 111 LYS A CA 1
ATOM 823 C C . LYS A 1 111 ? 2.317 -3.517 -4.299 1.00 94.88 111 LYS A C 1
ATOM 825 O O . LYS A 1 111 ? 2.463 -2.701 -5.203 1.00 94.88 111 LYS A O 1
ATOM 830 N N . ARG A 1 112 ? 1.370 -4.453 -4.298 1.00 92.25 112 ARG A N 1
ATOM 831 C CA . ARG A 1 112 ? 0.363 -4.620 -5.346 1.00 92.25 112 ARG A CA 1
ATOM 832 C C . ARG A 1 112 ? -0.973 -4.095 -4.860 1.00 92.25 112 ARG A C 1
ATOM 834 O O . ARG A 1 112 ? -1.336 -4.327 -3.711 1.00 92.25 112 ARG A O 1
ATOM 841 N N . SER A 1 113 ? -1.721 -3.489 -5.765 1.00 90.38 113 SER A N 1
ATOM 842 C CA . SER A 1 113 ? -3.113 -3.113 -5.541 1.00 90.38 113 SER A CA 1
ATOM 843 C C . SER A 1 113 ? -3.912 -3.270 -6.828 1.00 90.38 113 SER A C 1
ATOM 845 O O . SER A 1 113 ? -3.357 -3.225 -7.930 1.00 90.38 113 SER A O 1
ATOM 847 N N . LEU A 1 114 ? -5.219 -3.495 -6.716 1.00 88.25 114 LEU A N 1
ATOM 848 C CA . LEU A 1 114 ? -6.095 -3.504 -7.885 1.00 88.25 114 LEU A CA 1
ATOM 849 C C . LEU A 1 114 ? -6.336 -2.068 -8.365 1.00 88.25 114 LEU A C 1
ATOM 851 O O . LEU A 1 114 ? -6.531 -1.143 -7.578 1.00 88.25 114 LEU A O 1
ATOM 855 N N . ARG A 1 115 ? -6.333 -1.902 -9.687 1.00 78.50 115 ARG A N 1
ATOM 856 C CA . ARG A 1 115 ? -6.674 -0.664 -10.403 1.00 78.50 115 ARG A CA 1
ATOM 857 C C . ARG A 1 115 ? -8.025 -0.756 -11.111 1.00 78.50 115 ARG A C 1
ATOM 859 O O . ARG A 1 115 ? -8.653 0.266 -11.355 1.00 78.50 115 ARG A O 1
ATOM 866 N N . GLY A 1 116 ? -8.465 -1.969 -11.446 1.00 66.19 116 GLY A N 1
ATOM 867 C CA . GLY A 1 116 ? -9.732 -2.234 -12.126 1.00 66.19 116 GLY A CA 1
ATOM 868 C C . GLY A 1 116 ? -10.319 -3.577 -11.700 1.00 66.19 116 GLY A C 1
ATOM 869 O O . GLY A 1 116 ? -9.576 -4.508 -11.387 1.00 66.19 116 GLY A O 1
ATOM 870 N N . GLY A 1 117 ? -11.651 -3.653 -11.648 1.00 58.62 117 GLY A N 1
ATOM 871 C CA . GLY A 1 117 ? -12.398 -4.848 -11.253 1.00 58.62 117 GLY A CA 1
ATOM 872 C C . GLY A 1 117 ? -12.488 -5.921 -12.345 1.00 58.62 117 GLY A C 1
ATOM 873 O O . GLY A 1 117 ? -12.025 -5.751 -13.472 1.00 58.62 117 GLY A O 1
ATOM 874 N N . TRP A 1 118 ? -13.094 -7.056 -11.994 1.00 52.16 118 TRP A N 1
ATOM 875 C CA . TRP A 1 118 ? -13.350 -8.179 -12.905 1.00 52.16 118 TRP A CA 1
ATOM 876 C C . TRP A 1 118 ? -14.225 -7.756 -14.110 1.00 52.16 118 TRP A C 1
ATOM 878 O O . TRP A 1 118 ? -15.102 -6.911 -13.928 1.00 52.16 118 TRP A O 1
ATOM 888 N N . PRO A 1 119 ? -14.047 -8.334 -15.323 1.00 55.50 119 PRO A N 1
ATOM 889 C CA . PRO A 1 119 ? -13.159 -9.451 -15.691 1.00 55.50 119 PRO A CA 1
ATOM 890 C C . PRO A 1 119 ? -11.701 -9.072 -15.948 1.00 55.50 119 PRO A C 1
ATOM 892 O O . PRO A 1 119 ? -10.827 -9.937 -15.908 1.00 55.50 119 PRO A O 1
ATOM 895 N N . THR A 1 120 ? -11.408 -7.793 -16.152 1.00 62.50 120 THR A N 1
ATOM 896 C CA . THR A 1 120 ? -10.062 -7.283 -16.432 1.00 62.50 120 THR A CA 1
ATOM 897 C C . THR A 1 120 ? -9.398 -6.810 -15.144 1.00 62.50 120 THR A C 1
ATOM 899 O O . THR A 1 120 ? -9.047 -5.637 -15.020 1.00 62.50 120 THR A O 1
ATOM 902 N N . ALA A 1 121 ? -9.288 -7.711 -14.159 1.00 67.69 121 ALA A N 1
ATOM 903 C CA . ALA A 1 121 ? -8.627 -7.401 -12.898 1.00 67.69 121 ALA A CA 1
ATOM 904 C C . ALA A 1 121 ? -7.173 -6.997 -13.180 1.00 67.69 121 ALA A C 1
ATOM 906 O O . ALA A 1 121 ? -6.319 -7.840 -13.466 1.00 67.69 121 ALA A O 1
ATOM 907 N N . ASN A 1 122 ? -6.934 -5.692 -13.136 1.00 82.12 122 ASN A N 1
ATOM 908 C CA . ASN A 1 122 ? -5.664 -5.077 -13.471 1.00 82.12 122 ASN A CA 1
ATOM 909 C C . ASN A 1 122 ? -4.975 -4.656 -12.181 1.00 82.12 122 ASN A C 1
ATOM 911 O O . ASN A 1 122 ? -5.604 -4.058 -11.306 1.00 82.12 122 ASN A O 1
ATOM 915 N N . LEU A 1 123 ? -3.689 -4.961 -12.071 1.00 87.12 123 LEU A N 1
ATOM 916 C CA . LEU A 1 123 ? -2.864 -4.607 -10.927 1.00 87.12 123 LEU A CA 1
ATOM 917 C C . LEU A 1 123 ? -2.028 -3.368 -11.233 1.00 87.12 123 LEU A C 1
ATOM 919 O O . LEU A 1 123 ? -1.576 -3.170 -12.359 1.00 87.12 123 LEU A O 1
ATOM 923 N N . GLY A 1 124 ? -1.806 -2.557 -10.210 1.00 90.50 124 GLY A N 1
ATOM 924 C CA . GLY A 1 124 ? -0.750 -1.557 -10.167 1.00 90.50 124 GLY A CA 1
ATOM 925 C C . GLY A 1 124 ? 0.276 -1.923 -9.099 1.00 90.50 124 GLY A C 1
ATOM 926 O O . GLY A 1 124 ? -0.018 -2.683 -8.171 1.00 90.50 124 GLY A O 1
ATOM 927 N N . TYR A 1 125 ? 1.472 -1.359 -9.233 1.00 93.50 125 TYR A N 1
ATOM 928 C CA . TYR A 1 125 ? 2.515 -1.434 -8.223 1.00 93.50 125 TYR A CA 1
ATOM 929 C C . TYR A 1 125 ? 2.733 -0.064 -7.582 1.00 93.50 125 TYR A C 1
ATOM 931 O O . TYR A 1 125 ? 2.763 0.958 -8.273 1.00 93.50 125 TYR A O 1
ATOM 939 N N . GLY A 1 126 ? 2.881 -0.066 -6.260 1.00 95.19 126 GLY A N 1
ATOM 940 C CA . GLY A 1 126 ? 3.396 1.052 -5.479 1.00 95.19 126 GLY A CA 1
ATOM 941 C C . GLY A 1 126 ? 4.764 0.697 -4.912 1.00 95.19 126 GLY A C 1
ATOM 942 O O . GLY A 1 126 ? 4.931 -0.367 -4.315 1.00 95.19 126 GLY A O 1
ATOM 943 N N . ILE A 1 127 ? 5.745 1.565 -5.129 1.00 96.38 127 ILE A N 1
ATOM 944 C CA . ILE A 1 127 ? 7.114 1.424 -4.634 1.00 96.38 127 ILE A CA 1
ATOM 945 C C . ILE A 1 127 ? 7.287 2.435 -3.503 1.00 96.38 127 ILE A C 1
ATOM 947 O O . ILE A 1 127 ? 7.267 3.646 -3.738 1.00 96.38 127 ILE A O 1
ATOM 951 N N . TYR A 1 128 ? 7.422 1.913 -2.289 1.00 96.19 128 TYR A N 1
ATOM 952 C CA . TYR A 1 128 ? 7.562 2.667 -1.048 1.00 96.19 128 TYR A CA 1
ATOM 953 C C . TYR A 1 128 ? 9.024 2.676 -0.611 1.00 96.19 128 TYR A C 1
ATOM 955 O O . TYR A 1 128 ? 9.764 1.715 -0.855 1.00 96.19 128 TYR A O 1
ATOM 963 N N . PHE A 1 129 ? 9.429 3.749 0.058 1.00 95.88 129 PHE A N 1
ATOM 964 C CA . PHE A 1 129 ? 10.822 4.003 0.410 1.00 95.88 129 PHE A CA 1
ATOM 965 C C . PHE A 1 129 ? 11.087 3.745 1.891 1.00 95.88 129 PHE A C 1
ATOM 967 O O . PHE A 1 129 ? 10.254 4.062 2.739 1.00 95.88 129 PHE A O 1
ATOM 974 N N . ALA A 1 130 ? 12.238 3.140 2.183 1.00 95.19 130 ALA A N 1
ATOM 975 C CA . ALA A 1 130 ? 12.618 2.691 3.519 1.00 95.19 130 ALA A CA 1
ATOM 976 C C . ALA A 1 130 ? 12.729 3.857 4.506 1.00 95.19 130 ALA A C 1
ATOM 978 O O . ALA A 1 130 ? 12.429 3.710 5.684 1.00 95.19 130 ALA A O 1
ATOM 979 N N . GLU A 1 131 ? 13.107 5.036 4.022 1.00 93.44 131 GLU A N 1
ATOM 980 C CA . GLU A 1 131 ? 13.287 6.215 4.855 1.00 93.44 131 GLU A CA 1
ATOM 981 C C . GLU A 1 131 ? 11.971 6.805 5.389 1.00 93.44 131 GLU A C 1
ATOM 983 O O . GLU A 1 131 ? 11.994 7.626 6.303 1.00 93.44 131 GLU A O 1
ATOM 988 N N . TYR A 1 132 ? 10.833 6.383 4.832 1.00 92.25 132 TYR A N 1
ATOM 989 C CA . TYR A 1 132 ? 9.491 6.763 5.281 1.00 92.25 132 TYR A CA 1
ATOM 990 C C . TYR A 1 132 ? 8.747 5.590 5.934 1.00 92.25 132 TYR A C 1
ATOM 992 O O . TYR A 1 132 ? 7.539 5.671 6.183 1.00 92.25 132 TYR A O 1
ATOM 1000 N N . ASP A 1 133 ? 9.424 4.467 6.188 1.00 92.31 133 ASP A N 1
ATOM 1001 C CA . ASP A 1 133 ? 8.767 3.322 6.802 1.00 92.31 133 ASP A CA 1
ATOM 1002 C C . ASP A 1 133 ? 8.352 3.634 8.245 1.00 92.31 133 ASP A C 1
ATOM 1004 O O . ASP A 1 133 ? 9.142 4.122 9.050 1.00 92.31 133 ASP A O 1
ATOM 1008 N N . GLY A 1 134 ? 7.077 3.402 8.552 1.00 92.12 134 GLY A N 1
ATOM 1009 C CA . GLY A 1 134 ? 6.496 3.664 9.863 1.00 92.12 134 GLY A CA 1
ATOM 1010 C C . GLY A 1 134 ? 6.147 5.123 10.137 1.00 92.12 134 GLY A C 1
ATOM 1011 O O . GLY A 1 134 ? 5.592 5.402 11.193 1.00 92.12 134 GLY A O 1
ATOM 1012 N N . SER A 1 135 ? 6.426 6.054 9.220 1.00 92.12 135 SER A N 1
ATOM 1013 C CA . SER A 1 135 ? 6.178 7.490 9.435 1.00 92.12 135 SER A CA 1
ATOM 1014 C C . SER A 1 135 ? 4.699 7.847 9.642 1.00 92.12 135 SER A C 1
ATOM 1016 O O . SER A 1 135 ? 4.380 8.859 10.262 1.00 92.12 135 SER A O 1
ATOM 1018 N N . GLU A 1 136 ? 3.792 7.005 9.149 1.00 92.25 136 GLU A N 1
ATOM 1019 C CA . GLU A 1 136 ? 2.342 7.125 9.297 1.00 92.25 136 GLU A CA 1
ATOM 1020 C C . GLU A 1 136 ? 1.767 6.347 10.499 1.00 92.25 136 GLU A C 1
ATOM 1022 O O . GLU A 1 136 ? 0.551 6.361 10.730 1.00 92.25 136 GLU A O 1
ATOM 1027 N N . LEU A 1 137 ? 2.625 5.650 11.249 1.00 94.50 137 LEU A N 1
ATOM 1028 C CA . LEU A 1 137 ? 2.269 4.794 12.377 1.00 94.50 137 LEU A CA 1
ATOM 1029 C C . LEU A 1 137 ? 2.777 5.390 13.709 1.00 94.50 137 LEU A C 1
ATOM 1031 O O . LEU A 1 137 ? 3.800 6.072 13.730 1.00 94.50 137 LEU A O 1
ATOM 1035 N N . PRO A 1 138 ? 2.100 5.119 14.840 1.00 95.50 138 PRO A N 1
ATOM 1036 C CA . PRO A 1 138 ? 0.817 4.427 14.948 1.00 95.50 138 PRO A CA 1
ATOM 1037 C C . PRO A 1 138 ? -0.360 5.323 14.524 1.00 95.50 138 PRO A C 1
ATOM 1039 O O . PRO A 1 138 ? -0.343 6.537 14.718 1.00 95.50 138 PRO A O 1
ATOM 1042 N N . THR A 1 139 ? -1.421 4.716 13.992 1.00 95.19 139 THR A N 1
ATOM 1043 C CA . THR A 1 139 ? -2.649 5.415 13.567 1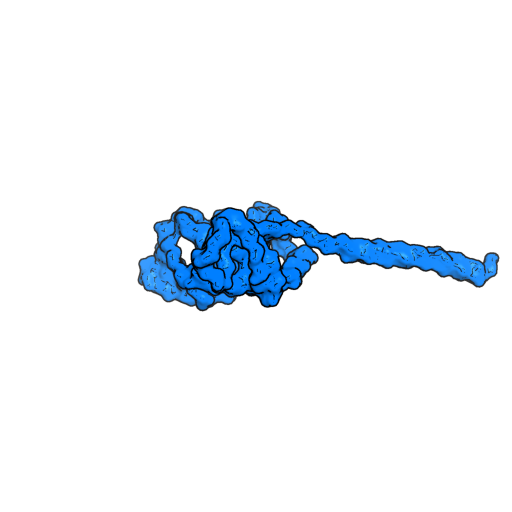.00 95.19 139 THR A CA 1
ATOM 1044 C C . THR A 1 139 ? -3.889 4.636 13.998 1.00 95.19 139 THR A C 1
ATOM 1046 O O . THR A 1 139 ? -3.898 3.410 13.976 1.00 95.19 139 THR A O 1
ATOM 1049 N N . ALA A 1 140 ? -4.972 5.325 14.362 1.00 95.06 140 ALA A N 1
ATOM 1050 C CA . ALA A 1 140 ? -6.265 4.701 14.640 1.00 95.06 140 ALA A CA 1
ATOM 1051 C C . ALA A 1 140 ? -7.361 5.299 13.752 1.00 95.06 140 ALA A C 1
ATOM 1053 O O . ALA A 1 140 ? -7.469 6.516 13.612 1.00 95.06 140 ALA A O 1
ATOM 1054 N N . VAL A 1 141 ? -8.190 4.434 13.174 1.00 95.44 141 VAL A N 1
ATOM 1055 C CA . VAL A 1 141 ? -9.290 4.795 12.280 1.00 95.44 141 VAL A CA 1
ATOM 1056 C C . VAL A 1 141 ? -10.619 4.362 12.899 1.00 95.44 141 VAL A C 1
ATOM 1058 O O . VAL A 1 141 ? -10.781 3.178 13.211 1.00 95.44 141 VAL A O 1
ATOM 1061 N N . PRO A 1 142 ? -11.596 5.272 13.063 1.00 94.81 142 PRO A N 1
ATOM 1062 C CA . PRO A 1 142 ? -12.924 4.896 13.528 1.00 94.81 142 PRO A CA 1
ATOM 1063 C C . PRO A 1 142 ? -13.691 4.120 12.450 1.00 94.81 142 PRO A C 1
ATOM 1065 O O . PRO A 1 142 ? -13.653 4.454 11.265 1.00 94.81 142 PRO A O 1
ATOM 1068 N N . VAL A 1 143 ? -14.451 3.114 12.878 1.00 94.00 143 VAL A N 1
ATOM 1069 C CA . VAL A 1 143 ? -15.406 2.386 12.039 1.00 94.00 143 VAL A CA 1
ATOM 1070 C C . VAL A 1 143 ? -16.808 2.884 12.382 1.00 94.00 143 VAL A C 1
ATOM 1072 O O . VAL A 1 143 ? -17.326 2.648 13.468 1.00 94.00 143 VAL A O 1
ATOM 1075 N N . LEU A 1 144 ? -17.428 3.606 11.451 1.00 90.44 144 LEU A N 1
ATOM 1076 C CA . LEU A 1 144 ? -18.646 4.383 11.698 1.00 90.44 144 LEU A CA 1
ATOM 1077 C C . LEU A 1 144 ? -19.927 3.548 11.629 1.00 90.44 144 LEU A C 1
ATOM 1079 O O . LEU A 1 144 ? -20.890 3.814 12.342 1.00 90.44 144 LEU A O 1
ATOM 1083 N N . ARG A 1 145 ? -19.980 2.584 10.705 1.00 83.56 145 ARG A N 1
ATOM 1084 C CA . ARG A 1 145 ? -21.213 1.853 10.359 1.00 83.56 145 ARG A CA 1
ATOM 1085 C C . ARG A 1 145 ? -20.968 0.354 10.215 1.00 83.56 145 ARG A C 1
ATOM 1087 O O . ARG A 1 145 ? -21.319 -0.233 9.197 1.00 83.56 145 ARG A O 1
ATOM 1094 N N . HIS A 1 146 ? -20.366 -0.270 11.225 1.00 85.25 146 HIS A N 1
ATOM 1095 C CA . HIS A 1 146 ? -20.161 -1.718 11.260 1.00 85.25 146 HIS A CA 1
ATOM 1096 C C . HIS A 1 146 ? -20.750 -2.325 12.533 1.00 85.25 146 HIS A C 1
ATOM 1098 O O . HIS A 1 146 ? -20.566 -1.808 13.627 1.00 85.25 146 HIS A O 1
ATOM 1104 N N . ARG A 1 147 ? -21.455 -3.452 12.398 1.00 84.31 147 ARG A N 1
ATOM 1105 C CA . ARG A 1 147 ? -22.214 -4.067 13.504 1.00 84.31 147 ARG A CA 1
ATOM 1106 C C . ARG A 1 147 ? -21.356 -4.582 14.662 1.00 84.31 147 ARG A C 1
ATOM 1108 O O . ARG A 1 147 ? -21.860 -4.738 15.764 1.00 84.31 147 ARG A O 1
ATOM 1115 N N . SER A 1 148 ? -20.100 -4.922 14.390 1.00 85.44 148 SER A N 1
ATOM 1116 C CA . SER A 1 148 ? -19.236 -5.636 15.337 1.00 85.44 148 SER A CA 1
ATOM 1117 C C . SER A 1 148 ? -17.911 -4.941 15.615 1.00 85.44 148 SER A C 1
ATOM 1119 O O . SER A 1 148 ? -17.145 -5.463 16.413 1.00 85.44 148 SER A O 1
ATOM 1121 N N . LEU A 1 149 ? -17.622 -3.813 14.958 1.00 91.62 149 LEU A N 1
ATOM 1122 C CA . LEU A 1 149 ? -16.318 -3.148 15.013 1.00 91.62 149 LEU A CA 1
ATOM 1123 C C . LEU A 1 149 ? -16.500 -1.661 15.281 1.00 91.62 149 LEU A C 1
ATOM 1125 O O . LEU A 1 149 ? -17.414 -1.053 14.727 1.00 91.62 149 LEU A O 1
ATOM 1129 N N . THR A 1 150 ? -15.607 -1.096 16.084 1.00 93.44 150 THR A N 1
ATOM 1130 C CA . THR A 1 150 ? -15.611 0.319 16.478 1.00 93.44 150 THR A CA 1
ATOM 1131 C C . THR A 1 150 ? -14.395 1.064 15.948 1.00 93.44 150 THR A C 1
ATOM 1133 O O . THR A 1 150 ? -14.517 2.225 15.560 1.00 93.44 150 THR A O 1
ATOM 1136 N N . SER A 1 151 ? -13.229 0.421 15.876 1.00 95.12 151 SER A N 1
ATOM 1137 C CA . SER A 1 151 ? -12.030 1.026 15.293 1.00 95.12 151 SER A CA 1
ATOM 1138 C C . SER A 1 151 ? -11.030 -0.007 14.774 1.00 95.12 151 SER A C 1
ATOM 1140 O O . SER A 1 151 ? -11.063 -1.188 15.130 1.00 95.12 151 SER A O 1
ATOM 1142 N N . LEU A 1 152 ? -10.143 0.466 13.902 1.00 96.25 152 LEU A N 1
ATOM 1143 C CA . LEU A 1 152 ? -8.952 -0.230 13.429 1.00 96.25 152 LEU A CA 1
ATOM 1144 C C . LEU A 1 152 ? -7.724 0.539 13.916 1.00 96.25 152 LEU A C 1
ATOM 1146 O O . LEU A 1 152 ? -7.678 1.763 13.794 1.00 96.25 152 LEU A O 1
ATOM 1150 N N . ARG A 1 153 ? -6.729 -0.157 14.457 1.00 96.69 153 ARG A N 1
ATOM 1151 C CA . ARG A 1 153 ? -5.468 0.419 14.932 1.00 96.69 153 ARG A CA 1
ATOM 1152 C C . ARG A 1 153 ? -4.322 -0.146 14.113 1.00 96.69 153 ARG A C 1
ATOM 1154 O O . ARG A 1 153 ? -4.216 -1.350 13.942 1.00 96.69 153 ARG A O 1
ATOM 1161 N N . PHE A 1 154 ? -3.482 0.724 13.597 1.00 97.19 154 PHE A N 1
ATOM 1162 C CA . PHE A 1 154 ? -2.362 0.396 12.739 1.00 97.19 154 PHE A CA 1
ATOM 1163 C C . PHE A 1 154 ? -1.091 0.699 13.514 1.00 97.19 154 PHE A C 1
ATOM 1165 O O . PHE A 1 154 ? -0.908 1.828 13.973 1.00 97.19 154 PHE A O 1
ATOM 1172 N N . ASP A 1 155 ? -0.235 -0.303 13.649 1.00 96.38 155 ASP A N 1
ATOM 1173 C CA . ASP A 1 155 ? 1.063 -0.200 14.307 1.00 96.38 155 ASP A CA 1
ATOM 1174 C C . ASP A 1 155 ? 2.129 -0.903 13.457 1.00 96.38 155 ASP A C 1
ATOM 1176 O O . ASP A 1 155 ? 1.807 -1.610 12.499 1.00 96.38 155 ASP A O 1
ATOM 1180 N N . LEU A 1 156 ? 3.403 -0.718 13.794 1.00 94.75 156 LEU A N 1
ATOM 1181 C CA . LEU A 1 156 ? 4.530 -1.374 13.132 1.00 94.75 156 LEU A CA 1
ATOM 1182 C C . LEU A 1 156 ? 4.405 -2.899 13.188 1.00 94.75 156 LEU A C 1
ATOM 1184 O O . LEU A 1 156 ? 4.732 -3.585 12.221 1.00 94.75 156 LEU A O 1
ATOM 1188 N N . ASP A 1 157 ? 3.864 -3.423 14.287 1.00 95.19 157 ASP A N 1
ATOM 1189 C CA . ASP A 1 157 ? 3.730 -4.862 14.504 1.00 95.19 157 ASP A CA 1
ATOM 1190 C C . ASP A 1 157 ? 2.516 -5.475 13.785 1.00 95.19 157 ASP A C 1
ATOM 1192 O O . ASP A 1 157 ? 2.516 -6.672 13.472 1.00 95.19 157 ASP A O 1
ATOM 1196 N N . GLY A 1 158 ? 1.469 -4.690 13.500 1.00 95.75 158 GLY A N 1
ATOM 1197 C CA . GLY A 1 158 ? 0.256 -5.235 12.897 1.00 95.75 158 GLY A CA 1
ATOM 1198 C C . GLY A 1 158 ? -0.988 -4.351 12.916 1.00 95.75 158 GLY A C 1
ATOM 1199 O O . GLY A 1 158 ? -0.954 -3.143 13.149 1.00 95.75 158 GLY A O 1
ATOM 1200 N N . LEU A 1 159 ? -2.117 -5.017 12.671 1.00 96.75 159 LEU A N 1
ATOM 1201 C CA . LEU A 1 159 ? -3.464 -4.461 12.683 1.00 96.75 159 LEU A CA 1
ATOM 1202 C C . LEU A 1 159 ? -4.189 -4.870 13.972 1.00 96.75 159 LEU A C 1
ATOM 1204 O O . LEU A 1 159 ? -4.518 -6.038 14.173 1.00 96.75 159 LEU A O 1
ATOM 1208 N N . GLY A 1 160 ? -4.469 -3.896 14.827 1.00 95.56 160 GLY A N 1
ATOM 1209 C CA . GLY A 1 160 ? -5.408 -3.994 15.935 1.00 95.56 160 GLY A CA 1
ATOM 1210 C C . GLY A 1 160 ? -6.849 -3.793 15.469 1.00 95.56 160 GLY A C 1
ATOM 1211 O O . GLY A 1 160 ? -7.154 -2.907 14.671 1.00 95.56 160 GLY A O 1
ATOM 1212 N N . ILE A 1 161 ? -7.754 -4.614 15.982 1.00 93.94 161 ILE A N 1
ATOM 1213 C CA . ILE A 1 161 ? -9.185 -4.560 15.689 1.00 93.94 161 ILE A CA 1
ATOM 1214 C C . ILE A 1 161 ? -9.906 -4.394 17.008 1.00 93.94 161 ILE A C 1
ATOM 1216 O O . ILE A 1 161 ? -9.767 -5.245 17.887 1.00 93.94 161 ILE A O 1
ATOM 1220 N N . VAL A 1 162 ? -10.694 -3.333 17.127 1.00 93.44 162 VAL A N 1
ATOM 1221 C CA . VAL A 1 162 ? -11.492 -3.083 18.323 1.00 93.44 162 VAL A CA 1
ATOM 1222 C C . VAL A 1 162 ? -12.943 -3.424 18.017 1.00 93.44 162 VAL A C 1
ATOM 1224 O O . VAL A 1 162 ? -13.571 -2.850 17.120 1.00 93.44 162 VAL A O 1
ATOM 1227 N N . GLY A 1 163 ? -13.460 -4.410 18.745 1.00 91.19 163 GLY A N 1
ATOM 1228 C CA . GLY A 1 163 ? -14.846 -4.839 18.662 1.00 91.19 163 GLY A CA 1
ATOM 1229 C C . GLY A 1 163 ? -15.815 -3.840 19.299 1.00 91.19 163 GLY A C 1
ATOM 1230 O O . GLY A 1 163 ? -15.433 -2.949 20.059 1.00 91.19 163 GLY A O 1
ATOM 1231 N N . ALA A 1 164 ? -17.108 -4.014 19.027 1.00 88.31 164 ALA A N 1
ATOM 1232 C CA . ALA A 1 164 ? -18.172 -3.284 19.728 1.00 88.31 164 ALA A CA 1
ATOM 1233 C C . ALA A 1 164 ? -18.257 -3.624 21.229 1.00 88.31 164 ALA A C 1
ATOM 1235 O O . ALA A 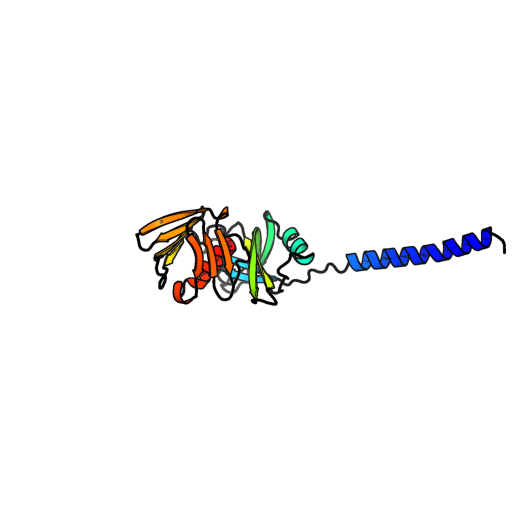1 164 ? -18.810 -2.855 22.009 1.00 88.31 164 ALA A O 1
ATOM 1236 N N . ASP A 1 165 ? -17.683 -4.754 21.636 1.00 88.69 165 ASP A N 1
ATOM 1237 C CA . ASP A 1 165 ? -17.525 -5.191 23.023 1.00 88.69 165 ASP A CA 1
ATOM 1238 C C . ASP A 1 165 ? -16.241 -4.654 23.688 1.00 88.69 165 ASP A C 1
ATOM 1240 O O . ASP A 1 165 ? -15.895 -5.085 24.788 1.00 88.69 165 ASP A O 1
ATOM 1244 N N . ASN A 1 166 ? -15.531 -3.728 23.028 1.00 86.56 166 ASN A N 1
ATOM 1245 C CA . ASN A 1 166 ? -14.227 -3.189 23.428 1.00 86.56 166 ASN A CA 1
ATOM 1246 C C . ASN A 1 166 ? -13.114 -4.238 23.566 1.00 86.56 166 ASN A C 1
ATOM 1248 O O . ASN A 1 166 ? -12.070 -3.949 24.153 1.00 86.56 166 ASN A O 1
ATOM 1252 N N . ARG A 1 167 ? -13.291 -5.447 23.021 1.00 88.44 167 ARG A N 1
ATOM 1253 C CA . ARG A 1 167 ? -12.184 -6.396 22.926 1.00 88.44 167 ARG A CA 1
ATOM 1254 C C . ARG A 1 167 ? -11.278 -6.000 21.777 1.00 88.44 167 ARG A C 1
ATOM 1256 O O . ARG A 1 167 ? -11.736 -5.760 20.660 1.00 88.44 167 ARG A O 1
ATOM 1263 N N . GLU A 1 168 ? -9.987 -5.953 22.070 1.00 90.75 168 GLU A N 1
ATOM 1264 C CA . GLU A 1 168 ? -8.952 -5.702 21.081 1.00 90.75 168 GLU A CA 1
ATOM 1265 C C . GLU A 1 168 ? -8.309 -7.023 20.668 1.00 90.75 168 GLU A C 1
ATOM 1267 O O . GLU A 1 168 ? -7.932 -7.844 21.507 1.00 90.75 168 GLU A O 1
ATOM 1272 N N . GLN A 1 169 ? -8.182 -7.222 19.362 1.00 91.81 169 GLN A N 1
ATOM 1273 C CA . GLN A 1 169 ? -7.381 -8.295 18.798 1.00 91.81 169 GLN A CA 1
ATOM 1274 C C . GLN A 1 169 ? -6.300 -7.689 17.910 1.00 91.81 169 GLN A C 1
ATOM 1276 O O . GLN A 1 169 ? -6.612 -7.047 16.910 1.00 91.81 169 GLN A O 1
ATOM 1281 N N . ALA A 1 170 ? -5.039 -7.930 18.260 1.00 94.50 170 ALA A N 1
ATOM 1282 C CA . ALA A 1 170 ? -3.896 -7.590 17.424 1.00 94.50 170 ALA A CA 1
ATOM 1283 C C . ALA A 1 170 ? -3.586 -8.737 16.458 1.00 94.50 170 ALA A C 1
ATOM 1285 O O . ALA A 1 170 ? -3.552 -9.907 16.848 1.00 94.50 170 ALA A O 1
ATOM 1286 N N . VAL A 1 171 ? -3.355 -8.399 15.193 1.00 95.56 171 VAL A N 1
ATOM 1287 C CA . VAL A 1 171 ? -3.030 -9.352 14.133 1.00 95.56 171 VAL A CA 1
ATOM 1288 C C . VAL A 1 171 ? -1.750 -8.907 13.434 1.00 95.56 171 VAL A C 1
ATOM 1290 O O . VAL A 1 171 ? -1.735 -7.819 12.859 1.00 95.56 171 VAL A O 1
ATOM 1293 N N . PRO A 1 172 ? -0.682 -9.727 13.446 1.00 96.56 172 PRO A N 1
ATOM 1294 C CA . PRO A 1 172 ? 0.570 -9.379 12.784 1.00 96.56 172 PRO A CA 1
ATOM 1295 C C . PRO A 1 172 ? 0.374 -9.130 11.290 1.00 96.56 172 PRO A C 1
ATOM 1297 O O . PRO A 1 172 ? -0.393 -9.853 10.650 1.00 96.56 172 PRO A O 1
ATOM 1300 N N . TRP A 1 173 ? 1.129 -8.198 10.702 1.00 95.25 173 TRP A N 1
ATOM 1301 C CA . TRP A 1 173 ? 1.017 -7.873 9.269 1.00 95.25 173 TRP A CA 1
ATOM 1302 C C . TRP A 1 173 ? 1.140 -9.086 8.340 1.00 95.25 173 TRP A C 1
ATOM 1304 O O . TRP A 1 173 ? 0.436 -9.178 7.334 1.00 95.25 173 TRP A O 1
ATOM 1314 N N . ALA A 1 174 ? 1.963 -10.068 8.718 1.00 94.50 174 ALA A N 1
ATOM 1315 C CA . ALA A 1 174 ? 2.134 -11.321 7.983 1.00 94.50 174 ALA A CA 1
ATOM 1316 C C . ALA A 1 174 ? 0.848 -12.170 7.870 1.00 94.50 174 ALA A C 1
ATOM 1318 O O . ALA A 1 174 ? 0.785 -13.075 7.042 1.00 94.50 174 ALA A O 1
ATOM 1319 N N . GLN A 1 175 ? -0.159 -11.901 8.706 1.00 95.31 175 GLN A N 1
ATOM 1320 C CA . GLN A 1 175 ? -1.445 -12.604 8.743 1.00 95.31 175 GLN A CA 1
ATOM 1321 C C . GLN A 1 175 ? -2.613 -11.753 8.219 1.00 95.31 175 GLN A C 1
ATOM 1323 O O . GLN A 1 175 ? -3.751 -12.223 8.214 1.00 95.31 175 GLN A O 1
ATOM 1328 N N . VAL A 1 176 ? -2.355 -10.514 7.788 1.00 95.56 176 VAL A N 1
ATOM 1329 C CA . VAL A 1 176 ? -3.377 -9.614 7.245 1.00 95.56 176 VAL A CA 1
ATOM 1330 C C . VAL A 1 176 ? -3.373 -9.719 5.722 1.00 95.56 176 VAL A C 1
ATOM 1332 O O . VAL A 1 176 ? -2.527 -9.127 5.046 1.00 95.56 176 VAL A O 1
ATOM 1335 N N . ASP A 1 177 ? -4.340 -10.455 5.173 1.00 95.81 177 ASP A N 1
ATOM 1336 C CA . ASP A 1 177 ? -4.591 -10.437 3.731 1.00 95.81 177 ASP A CA 1
ATOM 1337 C C . ASP A 1 177 ? -5.623 -9.356 3.391 1.00 95.81 177 ASP A C 1
ATOM 1339 O O . ASP A 1 177 ? -6.648 -9.238 4.067 1.00 95.81 177 ASP A O 1
ATOM 1343 N N . PHE A 1 178 ? -5.428 -8.637 2.287 1.00 95.31 178 PHE A N 1
ATOM 1344 C CA . PHE A 1 178 ? -6.408 -7.667 1.796 1.00 95.31 178 PHE A CA 1
ATOM 1345 C C . PHE A 1 178 ? -6.665 -7.790 0.288 1.00 95.31 178 PHE A C 1
ATOM 1347 O O . PHE A 1 178 ? -5.827 -8.286 -0.466 1.00 95.31 178 PHE A O 1
ATOM 1354 N N . SER A 1 179 ? -7.822 -7.286 -0.146 1.00 92.75 179 SER A N 1
ATOM 1355 C CA . SER A 1 179 ? -8.191 -7.064 -1.547 1.00 92.75 179 SER A CA 1
ATOM 1356 C C . SER A 1 179 ? -8.922 -5.731 -1.660 1.00 92.75 179 SER A C 1
ATOM 1358 O O . SER A 1 179 ? -9.932 -5.537 -0.987 1.00 92.75 179 SER A O 1
ATOM 1360 N N . ASN A 1 180 ? -8.447 -4.827 -2.514 1.00 88.44 180 ASN A N 1
ATOM 1361 C CA . ASN A 1 180 ? -9.002 -3.484 -2.660 1.00 88.44 180 ASN A CA 1
ATOM 1362 C C . ASN A 1 180 ? -9.748 -3.343 -4.004 1.00 88.44 180 ASN A C 1
ATOM 1364 O O . ASN A 1 180 ? -9.157 -3.033 -5.026 1.00 88.44 180 ASN A O 1
ATOM 1368 N N . GLY A 1 181 ? -11.036 -3.689 -4.048 1.00 84.00 181 GLY A N 1
ATOM 1369 C CA . GLY A 1 181 ? -11.853 -3.621 -5.269 1.00 84.00 181 GLY A CA 1
ATOM 1370 C C . GLY A 1 181 ? -12.907 -2.514 -5.185 1.00 84.00 181 GLY A C 1
ATOM 1371 O O . GLY A 1 181 ? -12.585 -1.417 -4.738 1.00 84.00 181 GLY A O 1
ATOM 1372 N N . PRO A 1 182 ? -14.167 -2.788 -5.582 1.00 82.62 182 PRO A N 1
ATOM 1373 C CA . PRO A 1 182 ? -15.294 -1.918 -5.235 1.00 82.62 182 PRO A CA 1
ATOM 1374 C C . PRO A 1 182 ? -15.392 -1.700 -3.720 1.00 82.62 182 PRO A C 1
ATOM 1376 O O . PRO A 1 182 ? -15.605 -0.580 -3.271 1.00 82.62 182 PRO A O 1
ATOM 1379 N N . ASP A 1 183 ? -15.131 -2.772 -2.966 1.00 88.69 183 ASP A N 1
ATOM 1380 C CA . ASP A 1 183 ? -15.042 -2.767 -1.513 1.00 88.69 183 ASP A CA 1
ATOM 1381 C C . ASP A 1 183 ? -13.642 -3.198 -1.065 1.00 88.69 183 ASP A C 1
ATOM 1383 O O . ASP A 1 183 ? -12.948 -3.977 -1.738 1.00 88.69 183 ASP A O 1
ATOM 1387 N N . LEU A 1 184 ? -13.254 -2.737 0.119 1.00 92.75 184 LEU A N 1
ATOM 1388 C CA . LEU A 1 184 ? -12.032 -3.133 0.795 1.00 92.75 184 LEU A CA 1
ATOM 1389 C C . LEU A 1 184 ? -12.301 -4.383 1.635 1.00 92.75 184 LEU A C 1
ATOM 1391 O O . LEU A 1 184 ? -12.942 -4.329 2.685 1.00 92.75 184 LEU A O 1
ATOM 1395 N N . LYS A 1 185 ? -11.801 -5.531 1.181 1.00 94.00 185 LYS A N 1
ATOM 1396 C CA . LYS A 1 185 ? -11.916 -6.802 1.902 1.00 94.00 185 LYS A CA 1
ATOM 1397 C C . LYS A 1 185 ? -10.638 -7.076 2.680 1.00 94.00 185 LYS A C 1
ATOM 1399 O O . LYS A 1 185 ? -9.552 -7.000 2.110 1.00 94.00 185 LYS A O 1
ATOM 1404 N N . VAL A 1 186 ? -10.767 -7.451 3.949 1.00 94.88 186 VAL A N 1
ATOM 1405 C CA . VAL A 1 186 ? -9.640 -7.789 4.830 1.00 94.88 186 VAL A CA 1
ATOM 1406 C C . VAL A 1 186 ? -9.918 -9.133 5.482 1.00 94.88 186 VAL A C 1
ATOM 1408 O O . VAL A 1 186 ? -10.916 -9.291 6.184 1.00 94.88 186 VAL A O 1
ATOM 1411 N N . ARG A 1 187 ? -9.060 -10.124 5.236 1.00 94.25 187 ARG A N 1
ATOM 1412 C CA . ARG A 1 187 ? -9.139 -11.413 5.922 1.00 94.25 187 ARG A CA 1
ATOM 1413 C C . ARG A 1 187 ? -8.289 -11.359 7.176 1.00 94.25 187 ARG A C 1
ATOM 1415 O O . ARG A 1 187 ? -7.103 -11.052 7.117 1.00 94.25 187 ARG A O 1
ATOM 1422 N N . ILE A 1 188 ? -8.916 -11.723 8.284 1.00 86.75 188 ILE A N 1
ATOM 1423 C CA . ILE A 1 188 ? -8.324 -11.666 9.607 1.00 86.75 188 ILE A CA 1
ATOM 1424 C C . ILE A 1 188 ? -8.609 -12.990 10.330 1.00 86.75 188 ILE A C 1
ATOM 1426 O O . ILE A 1 188 ? -9.770 -13.420 10.387 1.00 86.75 188 ILE A O 1
ATOM 1430 N N . PRO A 1 189 ? -7.587 -13.650 10.904 1.00 84.81 189 PRO A N 1
ATOM 1431 C CA . PRO A 1 189 ? -7.782 -14.815 11.762 1.00 84.81 189 PRO A CA 1
ATOM 1432 C C . PRO A 1 189 ? -8.798 -14.532 12.879 1.00 84.81 189 PRO A C 1
ATOM 1434 O O . PRO A 1 189 ? -8.745 -13.495 13.533 1.00 84.81 189 PRO A O 1
ATOM 1437 N N . GLY A 1 190 ? -9.754 -15.439 13.086 1.00 81.75 190 GLY A N 1
ATOM 1438 C CA . GLY A 1 190 ? -10.818 -15.293 14.091 1.00 81.75 190 GLY A CA 1
ATOM 1439 C C . GLY A 1 190 ? -12.053 -14.504 13.633 1.00 81.75 190 GLY A C 1
ATOM 1440 O O . GLY A 1 190 ? -13.154 -14.827 14.068 1.00 81.75 190 GLY A O 1
ATOM 1441 N N . TYR A 1 191 ? -11.913 -13.554 12.701 1.00 80.50 191 TYR A N 1
ATOM 1442 C CA . TYR A 1 191 ? -13.035 -12.753 12.176 1.00 80.50 191 TYR A CA 1
ATOM 1443 C C . TYR A 1 191 ? -13.506 -13.167 10.775 1.00 80.50 191 TYR A C 1
ATOM 1445 O O . TYR A 1 191 ? -14.595 -12.786 10.347 1.00 80.50 191 TYR A O 1
ATOM 1453 N N . GLY A 1 192 ? -12.704 -13.945 10.044 1.00 88.06 192 GLY A N 1
ATOM 1454 C CA . GLY A 1 192 ? -12.999 -14.293 8.656 1.00 88.06 192 GLY A CA 1
ATOM 1455 C C . GLY A 1 192 ? -12.686 -13.133 7.712 1.00 88.06 192 GLY A C 1
ATOM 1456 O O . GLY A 1 192 ? -11.656 -12.480 7.860 1.00 88.06 192 GLY A O 1
ATOM 1457 N N . VAL A 1 193 ? -13.533 -12.904 6.706 1.00 92.50 193 VAL A N 1
ATOM 1458 C CA . VAL A 1 193 ? -13.365 -11.796 5.750 1.00 92.50 193 VAL A CA 1
ATOM 1459 C C . VAL A 1 193 ? -14.288 -10.648 6.139 1.00 92.50 193 VAL A C 1
ATOM 1461 O O . VAL A 1 193 ? -15.508 -10.758 6.033 1.00 92.50 193 VAL A O 1
ATOM 1464 N N . LEU A 1 194 ? -13.694 -9.538 6.561 1.00 91.75 194 LEU A N 1
ATOM 1465 C CA . LEU A 1 194 ? -14.379 -8.273 6.787 1.00 91.75 194 LEU A CA 1
ATOM 1466 C C . LEU A 1 194 ? -14.478 -7.507 5.470 1.00 91.75 194 LEU A C 1
ATOM 1468 O O . LEU A 1 194 ? -13.537 -7.514 4.679 1.00 91.75 194 LEU A O 1
ATOM 1472 N N . THR A 1 195 ? -15.613 -6.850 5.236 1.00 93.06 195 THR A N 1
ATOM 1473 C CA . THR A 1 195 ? -15.834 -6.011 4.051 1.00 93.06 195 THR A CA 1
ATOM 1474 C C . THR A 1 195 ? -16.112 -4.581 4.495 1.00 93.06 195 THR A C 1
ATOM 1476 O O . THR A 1 195 ? -17.088 -4.304 5.197 1.00 93.06 195 THR A O 1
ATOM 1479 N N . PHE A 1 196 ? -15.238 -3.669 4.092 1.00 92.75 196 PHE A N 1
ATOM 1480 C CA . PHE A 1 196 ? -15.341 -2.247 4.351 1.00 92.75 196 PHE A CA 1
ATOM 1481 C C . PHE A 1 196 ? -15.736 -1.530 3.068 1.00 92.75 196 PHE A C 1
ATOM 1483 O O . PHE A 1 196 ? -15.061 -1.626 2.049 1.00 92.75 196 PHE A O 1
ATOM 1490 N N . GLU A 1 197 ? -16.828 -0.788 3.148 1.00 92.31 197 GLU A N 1
ATOM 1491 C CA . GLU A 1 197 ? -17.234 0.170 2.134 1.00 92.31 197 GLU A CA 1
ATOM 1492 C C . GLU A 1 197 ? -16.83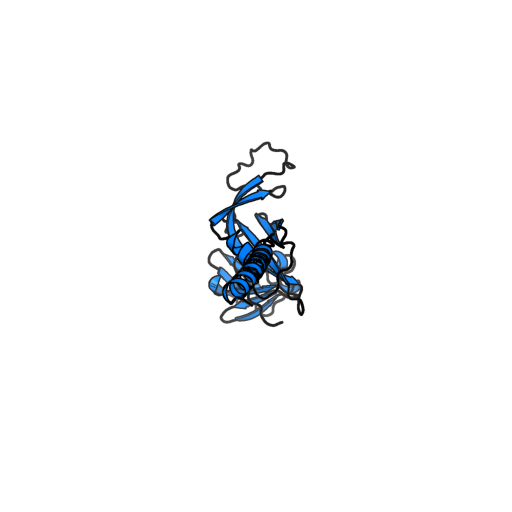5 1.569 2.600 1.00 92.31 197 GLU A C 1
ATOM 1494 O O . GLU A 1 197 ? -16.605 1.795 3.794 1.00 92.31 197 GLU A O 1
ATOM 1499 N N . GLU A 1 198 ? -16.845 2.542 1.692 1.00 91.56 198 GLU A N 1
ATOM 1500 C CA . GLU A 1 198 ? -16.555 3.937 2.033 1.00 91.56 198 GLU A CA 1
ATOM 1501 C C . GLU A 1 198 ? -17.459 4.449 3.165 1.00 91.56 198 GLU A C 1
ATOM 1503 O O . GLU A 1 198 ? -16.983 5.078 4.104 1.00 91.56 198 GLU A O 1
ATOM 1508 N N . ARG A 1 199 ? -18.740 4.058 3.194 1.00 91.19 199 ARG A N 1
ATOM 1509 C CA . ARG A 1 199 ? -19.667 4.410 4.287 1.00 91.19 199 ARG A CA 1
ATOM 1510 C C . ARG A 1 199 ? -19.279 3.853 5.666 1.00 91.19 199 ARG A C 1
ATOM 1512 O O . ARG A 1 199 ? -19.772 4.359 6.673 1.00 91.19 199 ARG A O 1
ATOM 1519 N N . HIS A 1 200 ? -18.464 2.795 5.730 1.00 93.25 200 HIS A N 1
ATOM 1520 C CA . HIS A 1 200 ? -18.017 2.201 6.994 1.00 93.25 200 HIS A CA 1
ATOM 1521 C C . HIS A 1 200 ? -16.847 2.984 7.605 1.00 93.25 200 HIS A C 1
ATOM 1523 O O . HIS A 1 200 ? -16.726 2.995 8.825 1.00 93.25 200 HIS A O 1
ATOM 1529 N N . LEU A 1 201 ? -16.023 3.648 6.786 1.00 93.19 201 LEU A N 1
ATOM 1530 C CA . LEU A 1 201 ? -14.783 4.319 7.212 1.00 93.19 201 LEU A CA 1
ATOM 1531 C C . LEU A 1 201 ? -14.785 5.839 6.955 1.00 93.19 201 LEU A C 1
ATOM 1533 O O . LEU A 1 201 ? -13.917 6.555 7.448 1.00 93.19 201 LEU A O 1
ATOM 1537 N N . GLY A 1 202 ? -15.752 6.351 6.193 1.00 92.06 202 GLY A N 1
ATOM 1538 C CA . GLY A 1 202 ? -15.868 7.761 5.827 1.00 92.06 202 GLY A CA 1
ATOM 1539 C C . GLY A 1 202 ? -14.591 8.297 5.180 1.00 92.06 202 GLY A C 1
ATOM 1540 O O . GLY A 1 202 ? -13.983 7.646 4.331 1.00 92.06 202 GLY A O 1
ATOM 1541 N N . ALA A 1 203 ? -14.144 9.468 5.639 1.00 91.19 203 ALA A N 1
ATOM 1542 C CA . ALA A 1 203 ? -12.915 10.108 5.166 1.00 91.19 203 ALA A CA 1
ATOM 1543 C C . ALA A 1 203 ? -11.653 9.241 5.363 1.00 91.19 203 ALA A C 1
ATOM 1545 O O . ALA A 1 203 ? -10.664 9.416 4.654 1.00 91.19 203 ALA A O 1
ATOM 1546 N N . SER A 1 204 ? -11.684 8.279 6.289 1.00 93.62 204 SER A N 1
ATOM 1547 C CA . SER A 1 204 ? -10.560 7.388 6.568 1.00 93.62 204 SER A CA 1
ATOM 1548 C C . SER A 1 204 ? -10.496 6.173 5.642 1.00 93.62 204 SER A C 1
ATOM 1550 O O . SER A 1 204 ? -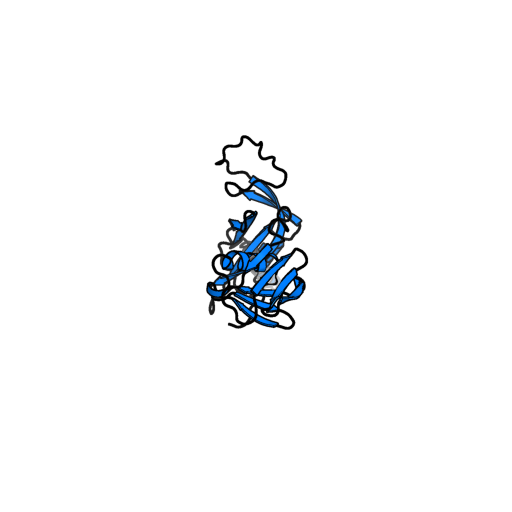9.546 5.400 5.752 1.00 93.62 204 SER A O 1
ATOM 1552 N N . TYR A 1 205 ? -11.452 5.985 4.721 1.00 93.94 205 TYR A N 1
ATOM 1553 C CA . TYR A 1 205 ? -11.441 4.847 3.795 1.00 93.94 205 TYR A CA 1
ATOM 1554 C C . TYR A 1 205 ? -10.132 4.775 3.003 1.00 93.94 205 TYR A C 1
ATOM 1556 O O . TYR A 1 205 ? -9.459 3.748 3.013 1.00 93.94 205 TYR A O 1
ATOM 1564 N N . ARG A 1 206 ? -9.721 5.894 2.391 1.00 92.50 206 ARG A N 1
ATOM 1565 C CA . ARG A 1 206 ? -8.484 5.966 1.598 1.00 92.50 206 ARG A CA 1
ATOM 1566 C C . ARG A 1 206 ? -7.233 5.742 2.435 1.00 92.50 206 ARG A C 1
ATOM 1568 O O . ARG A 1 206 ? -6.332 5.043 1.998 1.00 92.50 206 ARG A O 1
ATOM 1575 N N . VAL A 1 207 ? -7.199 6.286 3.649 1.00 93.62 207 VAL A N 1
ATOM 1576 C CA . VAL A 1 207 ? -6.075 6.072 4.571 1.00 93.62 207 VAL A CA 1
ATOM 1577 C C . VAL A 1 207 ? -5.962 4.595 4.947 1.00 93.62 207 VAL A C 1
ATOM 1579 O O . VAL A 1 207 ? -4.881 4.023 4.887 1.00 93.62 207 VAL A O 1
ATOM 1582 N N . THR A 1 208 ? -7.090 3.959 5.263 1.00 95.88 208 THR A N 1
ATOM 1583 C CA . THR A 1 208 ? -7.159 2.531 5.605 1.00 95.88 208 THR A CA 1
ATOM 1584 C C . THR A 1 208 ? -6.716 1.658 4.432 1.00 95.88 208 THR A C 1
ATOM 1586 O O . THR A 1 208 ? -5.930 0.733 4.618 1.00 95.88 208 THR A O 1
ATOM 1589 N N . GLU A 1 209 ? -7.203 1.957 3.224 1.00 95.38 209 GLU A N 1
ATOM 1590 C CA . GLU A 1 209 ? -6.821 1.257 1.996 1.00 95.38 209 GLU A CA 1
ATOM 1591 C C . GLU A 1 209 ? -5.305 1.329 1.769 1.00 95.38 209 GLU A C 1
ATOM 1593 O O . GLU A 1 209 ? -4.666 0.293 1.599 1.00 95.38 209 GLU A O 1
ATOM 1598 N N . GLU A 1 210 ? -4.713 2.523 1.838 1.00 94.56 210 GLU A N 1
ATOM 1599 C CA . GLU A 1 210 ? -3.276 2.715 1.608 1.00 94.56 210 GLU A CA 1
ATOM 1600 C C . GLU A 1 210 ? -2.405 2.057 2.688 1.00 94.56 210 GLU A C 1
ATOM 1602 O O . GLU A 1 210 ? -1.384 1.447 2.365 1.00 94.56 210 GLU A O 1
ATOM 1607 N N . LEU A 1 211 ? -2.825 2.094 3.957 1.00 96.00 211 LEU A N 1
ATOM 1608 C CA . LEU A 1 211 ? -2.134 1.389 5.043 1.00 96.00 211 LEU A CA 1
ATOM 1609 C C . LEU A 1 211 ? -2.144 -0.129 4.826 1.00 96.00 211 LEU A C 1
ATOM 1611 O O . LEU A 1 211 ? -1.118 -0.792 4.990 1.00 96.00 211 LEU A O 1
ATOM 1615 N N . LEU A 1 212 ? -3.280 -0.689 4.404 1.00 96.62 212 LEU A N 1
ATOM 1616 C CA . LEU A 1 212 ? -3.382 -2.112 4.082 1.00 96.62 212 LEU A CA 1
ATOM 1617 C C . LEU A 1 212 ? -2.557 -2.479 2.846 1.00 96.62 212 LEU A C 1
ATOM 1619 O O . LEU A 1 212 ? -1.942 -3.542 2.844 1.00 96.62 212 LEU A O 1
ATOM 1623 N N . ILE A 1 213 ? -2.485 -1.608 1.834 1.00 95.50 213 ILE A N 1
ATOM 1624 C CA . ILE A 1 213 ? -1.609 -1.808 0.673 1.00 95.50 213 ILE A CA 1
ATOM 1625 C C . ILE A 1 213 ? -0.143 -1.832 1.099 1.00 95.50 213 ILE A C 1
ATOM 1627 O O . ILE A 1 213 ? 0.592 -2.742 0.702 1.00 95.50 213 ILE A O 1
ATOM 1631 N N . LYS A 1 214 ? 0.291 -0.858 1.908 1.00 95.38 214 LYS A N 1
ATOM 1632 C CA . LYS A 1 214 ? 1.692 -0.743 2.321 1.00 95.38 214 LYS A CA 1
ATOM 1633 C C . LYS A 1 214 ? 2.108 -1.893 3.235 1.00 95.38 214 LYS A C 1
ATOM 1635 O O . LYS A 1 214 ? 3.140 -2.514 2.985 1.00 95.38 214 LYS A O 1
ATOM 1640 N N . TYR A 1 215 ? 1.306 -2.242 4.237 1.00 95.94 215 TYR A N 1
ATOM 1641 C CA . TYR A 1 215 ? 1.719 -3.188 5.280 1.00 95.94 215 TYR A CA 1
ATOM 1642 C C . TYR A 1 215 ? 1.140 -4.596 5.129 1.00 95.94 215 TYR A C 1
ATOM 1644 O O . TYR A 1 215 ? 1.831 -5.577 5.403 1.00 95.94 215 TYR A O 1
ATOM 1652 N N . GLY A 1 216 ? -0.080 -4.721 4.615 1.00 95.44 216 GLY A N 1
ATOM 1653 C CA . GLY A 1 216 ? -0.737 -6.005 4.404 1.00 95.44 216 GLY A CA 1
ATOM 1654 C C . GLY A 1 216 ? -0.189 -6.805 3.219 1.00 95.44 216 GLY A C 1
ATOM 1655 O O . GLY A 1 216 ? 0.710 -6.392 2.472 1.00 95.44 216 GLY A O 1
ATOM 1656 N N . THR A 1 217 ? -0.771 -7.991 3.040 1.00 94.75 217 THR A N 1
ATOM 1657 C CA . THR A 1 217 ? -0.489 -8.885 1.915 1.00 94.75 217 THR A CA 1
ATOM 1658 C C . THR A 1 217 ? -1.657 -8.889 0.940 1.00 94.75 217 THR A C 1
ATOM 1660 O O . THR A 1 217 ? -2.767 -9.301 1.270 1.00 94.75 217 THR A O 1
ATOM 1663 N N . PHE A 1 218 ? -1.412 -8.469 -0.300 1.00 92.94 218 PHE A N 1
ATOM 1664 C CA . PHE A 1 218 ? -2.444 -8.522 -1.328 1.00 92.94 218 PHE A CA 1
ATOM 1665 C C . PHE A 1 218 ? -2.806 -9.978 -1.663 1.00 92.94 218 PHE A C 1
ATOM 1667 O O . PHE A 1 218 ? -1.959 -10.766 -2.100 1.00 92.94 218 PHE A O 1
ATOM 1674 N N . ARG A 1 219 ? -4.086 -10.324 -1.522 1.00 90.50 219 ARG A N 1
ATOM 1675 C CA . ARG A 1 219 ? -4.688 -11.574 -1.995 1.00 90.50 219 ARG A CA 1
ATOM 1676 C C . ARG A 1 219 ? -5.995 -11.240 -2.681 1.00 90.50 219 ARG A C 1
ATOM 1678 O O . ARG A 1 219 ? -6.803 -10.508 -2.134 1.00 90.50 219 ARG A O 1
ATOM 1685 N N . GLN A 1 220 ? -6.260 -11.845 -3.833 1.00 84.38 220 GLN A N 1
ATOM 1686 C CA . GLN A 1 220 ? -7.579 -11.726 -4.443 1.00 84.38 220 GLN A CA 1
ATOM 1687 C C . GLN A 1 220 ? -8.596 -12.498 -3.590 1.00 84.38 220 GLN A C 1
ATOM 1689 O O . GLN A 1 2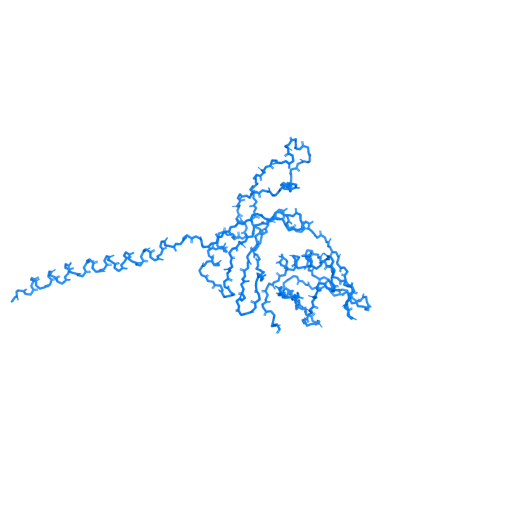20 ? -8.707 -13.722 -3.673 1.00 84.38 220 GLN A O 1
ATOM 1694 N N . LEU A 1 221 ? -9.295 -11.778 -2.717 1.00 82.81 221 LEU A N 1
ATOM 1695 C CA . LEU A 1 221 ? -10.394 -12.301 -1.918 1.00 82.81 221 LEU A CA 1
ATOM 1696 C C . LEU A 1 221 ? -11.631 -12.293 -2.821 1.00 82.81 221 LEU A C 1
ATOM 1698 O O . LEU A 1 221 ? -11.944 -11.253 -3.395 1.00 82.81 221 LEU A O 1
ATOM 1702 N N . HIS A 1 222 ? -12.277 -13.450 -3.010 1.00 68.88 222 HIS A N 1
ATOM 1703 C CA . HIS A 1 222 ? -13.422 -13.592 -3.920 1.00 68.88 222 HIS A CA 1
ATOM 1704 C C . HIS A 1 222 ? -14.447 -12.467 -3.711 1.00 68.88 222 HIS A C 1
ATOM 1706 O O . HIS A 1 222 ? -14.756 -12.112 -2.567 1.00 68.88 222 HIS A O 1
ATOM 1712 N N . PHE A 1 223 ? -14.904 -11.883 -4.824 1.00 56.03 223 PHE A N 1
ATOM 1713 C CA . PHE A 1 223 ? -15.892 -10.806 -4.856 1.00 56.03 223 PHE A CA 1
ATOM 1714 C C . PHE A 1 223 ? -17.276 -11.333 -4.514 1.00 56.03 223 PHE A C 1
ATOM 1716 O O . PHE A 1 223 ? -17.665 -12.363 -5.104 1.00 56.03 223 PHE A O 1
#

Foldseek 3Di:
DPVVVVVVVVVVVVVVVVVVVVVVVVVVVVPPDQPWDWDWDDDLLAIKIKTPDWDFPDDDPNNVVVCVQLPFFDKDKDFDDQPRDDQPDDPPPPDPSPDRDIDTFTFHDKFWAFPADPPRGTIMIITGTPSCPCVNPFDKFAFDDDPFFGIWTDHPQAIWTQTPVRDIDGDGQAQWEWHPYCWIWIAHPPPGIDTHHCNRGPPCRSVVVVSCRVRHHYDPDDD

Secondary structure (DSSP, 8-state):
--HHHHHHHHHHHHHHHHHHHHHHHHHHHH-------EEEEEETTEEEEEE-SPEESS--HHHHHHHHHT-TT-EEEEEPPTTPPPTT--TT----TT---EEEEEEEEEEEEEEE-TTS-EEEEEEEEGGGTTTT-SEEEE-SS-SSEEEEEE-SSEEEEEETT--EEEEEGGG-EEEESSSEEEEETTTEEEEE-HHHHGGGHHHHHHHHHHHSEE-----

Sequence (223 aa):
MDPAITLLFVVLLAIPAVIVVLGVRRERRRSRAPGWELRTGTVLGQPVLLTDSSFAARPGAQDRMLLEQFRPGTEVEVLLPTGVLPPGASTESSAPATARLTARLTVGAVKRSLRGGWPTANLGYGIYFAEYDGSELPTAVPVLRHRSLTSLRFDLDGLGIVGADNREQAVPWAQVDFSNGPDLKVRIPGYGVLTFEERHLGASYRVTEELLIKYGTFRQLHF

Radius of gyration: 25.1 Å; chains: 1; bounding box: 53×64×82 Å

pLDDT: mean 83.7, std 13.72, range [44.72, 97.19]